Protein AF-A0A182ETG6-F1 (afdb_monomer)

Foldseek 3Di:
DDDDDDPDDDPVPPCCVVVVVVDDDLPNPLVCVLVVVVVVLQQVVLVCLQVPVCVVLVGHQFAADPSNLVSSLCCLQPPRVVVSVSLQLQAADLVVLLVVLLVLLVVAADPAADPDQWAWDAAPNSDRNRIDTDSVVLRNHQRHDDPPAPDSVRSSVRSSVVSSVSSVVSSVVSVVVVVVVSVVVSVVLSVQQCQCDHDPNHVNPRGADPCRTSHDD

Sequence (217 aa):
MQDVVWNHSARNASWLLEHPECAYNLKNTPHLRPAYILDRLLYHFGNDIVNGKYKDRNLNAEINTSEHLKTILDILRYEILPQLRVYEFFQVDIDKFVAKFEKYVKEGSSLEVWDVMLESEPGPDWNRFGFIVDMDRANKIFNRKRDDAYDEGGRQFKCIEAFRAHLQFLNEKALKIADGIIENVVQACAGHISYERIDPSGPRLRELTEDHGLLTQ

p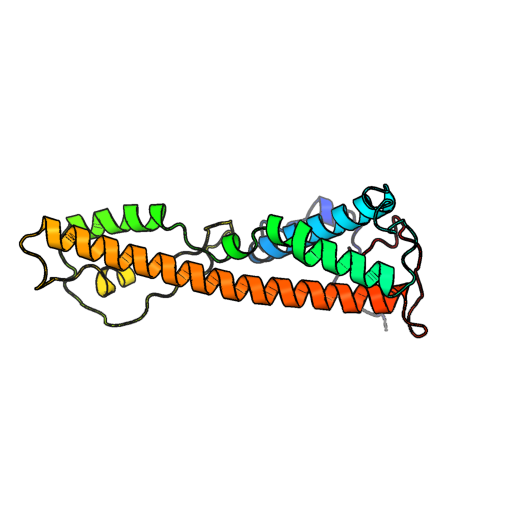LDDT: mean 95.97, std 2.7, range [77.31, 98.88]

Secondary structure (DSSP, 8-state):
------S---TT-THHHH-GGGS--TTT-GGGHHHHHHHHHHHHHHHHHHTTTTGGGT-SSB--SHHHHHHHHHHIIIIIHHHH-GGGGG-B-HHHHHHHHHHHHHT---SS---SPPPEEE-TT--TTBEEE-HHHHHHHHS---TT-SSHHHHHHHHHHHHHHHHHHHHHHHHHHHHHHHHHHHHHHHHHHIIIII-TTS----B--SSS-SS--

Solvent-accessible surface area (backbone atoms only — not comparable to full-atom values): 12286 Å² total; per-residue (Å²): 140,78,91,80,79,84,90,70,76,67,94,80,47,71,64,46,78,80,43,54,82,81,49,92,36,72,82,88,36,18,82,46,41,66,56,51,56,50,50,53,50,52,53,51,50,34,50,38,28,54,75,41,77,36,47,95,69,70,32,47,37,66,40,62,46,74,63,42,52,50,50,52,51,49,44,40,64,74,60,51,54,62,73,66,46,63,28,38,45,54,12,54,43,57,67,66,51,46,62,53,47,54,55,55,42,72,77,44,58,45,94,53,82,44,99,64,86,86,66,74,46,82,30,88,63,38,37,70,38,27,19,42,63,60,62,71,59,47,37,28,49,36,29,52,85,48,93,91,30,94,47,71,69,47,28,43,51,54,25,51,51,54,44,50,52,50,48,50,52,52,35,53,52,22,38,56,52,32,52,54,51,52,50,52,49,53,52,50,50,50,54,50,43,39,36,40,19,50,36,88,89,37,83,46,60,27,56,52,43,94,93,44,46,69,61,93,133

Radius of gyration: 24.41 Å; Cα contacts (8 Å, |Δi|>4): 246; chains: 1; bounding box: 74×28×64 Å

Structure (mmCIF, N/CA/C/O backbone):
data_AF-A0A182ETG6-F1
#
_entry.id   AF-A0A182ETG6-F1
#
loop_
_atom_site.group_PDB
_atom_site.id
_atom_site.type_symbol
_atom_site.label_atom_id
_atom_site.label_alt_id
_atom_site.label_comp_id
_atom_site.label_asym_id
_atom_site.label_entity_id
_atom_site.label_seq_id
_atom_site.pdbx_PDB_ins_code
_atom_site.Cartn_x
_atom_site.Cartn_y
_atom_site.Cartn_z
_atom_site.occupancy
_atom_site.B_iso_or_equiv
_atom_site.auth_seq_id
_atom_site.auth_comp_id
_atom_site.auth_asym_id
_atom_site.auth_atom_id
_atom_site.pdbx_PDB_model_num
ATOM 1 N N . MET A 1 1 ? -43.694 11.560 6.597 1.00 78.12 1 MET A N 1
ATOM 2 C CA . MET A 1 1 ? -42.340 11.704 6.025 1.00 78.12 1 MET A CA 1
ATOM 3 C C . MET A 1 1 ? -41.500 10.606 6.642 1.00 78.12 1 MET A C 1
ATOM 5 O O . MET A 1 1 ? -41.584 10.445 7.852 1.00 78.12 1 MET A O 1
ATOM 9 N N . GLN A 1 2 ? -40.809 9.813 5.829 1.00 91.69 2 GLN A N 1
ATOM 10 C CA . GLN A 1 2 ? -39.958 8.722 6.301 1.00 91.69 2 GLN A CA 1
ATOM 11 C C . GLN A 1 2 ? -38.534 9.002 5.847 1.00 91.69 2 GLN A C 1
ATOM 13 O O . GLN A 1 2 ? -38.347 9.527 4.749 1.00 91.69 2 GLN A O 1
ATOM 18 N N . ASP A 1 3 ? -37.570 8.700 6.709 1.00 93.75 3 ASP A N 1
ATOM 19 C CA . ASP A 1 3 ? -36.163 8.832 6.363 1.00 93.75 3 ASP A CA 1
ATOM 20 C C . ASP A 1 3 ? -35.776 7.738 5.364 1.00 93.75 3 ASP A C 1
ATOM 22 O O . ASP A 1 3 ? -36.216 6.589 5.477 1.00 93.75 3 ASP A O 1
ATOM 26 N N . VAL A 1 4 ? -34.995 8.116 4.360 1.00 94.94 4 VAL A N 1
ATOM 27 C CA . VAL A 1 4 ? -34.580 7.231 3.278 1.00 94.94 4 VAL A CA 1
ATOM 28 C C . VAL A 1 4 ? -33.058 7.220 3.239 1.00 94.94 4 VAL A C 1
ATOM 30 O O . VAL A 1 4 ? -32.423 8.227 2.939 1.00 94.94 4 VAL A O 1
ATOM 33 N N . VAL A 1 5 ? -32.474 6.053 3.520 1.00 94.44 5 VAL A N 1
ATOM 34 C CA . VAL A 1 5 ? -31.021 5.861 3.578 1.00 94.44 5 VAL A CA 1
ATOM 35 C C . VAL A 1 5 ? -30.539 5.213 2.284 1.00 94.44 5 VAL A C 1
ATOM 37 O O . VAL A 1 5 ? -30.866 4.064 2.001 1.00 94.44 5 VAL A O 1
ATOM 40 N N . TRP A 1 6 ? -29.754 5.949 1.496 1.00 93.38 6 TRP A N 1
ATOM 41 C CA . TRP A 1 6 ? -29.183 5.458 0.230 1.00 93.38 6 TRP A CA 1
ATOM 42 C C . TRP A 1 6 ? -27.703 5.075 0.317 1.00 93.38 6 TRP A C 1
ATOM 44 O O . TRP A 1 6 ? -27.200 4.384 -0.561 1.00 93.38 6 TRP A O 1
ATOM 54 N N . ASN A 1 7 ? -26.997 5.513 1.364 1.00 93.69 7 ASN A N 1
ATOM 55 C CA . ASN A 1 7 ? -25.533 5.429 1.416 1.00 93.69 7 ASN A CA 1
ATOM 56 C C . ASN A 1 7 ? -24.997 4.099 1.965 1.00 93.69 7 ASN A C 1
ATOM 58 O O . ASN A 1 7 ? -23.836 3.775 1.737 1.00 93.69 7 ASN A O 1
ATOM 62 N N . HIS A 1 8 ? -25.797 3.358 2.733 1.00 93.69 8 HIS A N 1
ATOM 63 C CA . HIS A 1 8 ? -25.384 2.089 3.329 1.00 93.69 8 HIS A CA 1
ATOM 64 C C . HIS A 1 8 ? -26.586 1.175 3.578 1.00 93.69 8 HIS A C 1
ATOM 66 O O . HIS A 1 8 ? -27.733 1.619 3.621 1.00 93.69 8 HIS A O 1
ATOM 72 N N . SER A 1 9 ? -26.297 -0.110 3.769 1.00 93.75 9 SER A N 1
ATOM 73 C CA . SER A 1 9 ? -27.240 -1.112 4.264 1.00 93.75 9 SER A CA 1
ATOM 74 C C . SER A 1 9 ? -26.666 -1.781 5.511 1.00 93.75 9 SER A C 1
ATOM 76 O O . SER A 1 9 ? -25.491 -1.602 5.837 1.00 93.75 9 SER A O 1
ATOM 78 N N . ALA A 1 10 ? -27.487 -2.550 6.223 1.00 93.94 10 ALA A N 1
ATOM 79 C CA . ALA A 1 10 ? -27.024 -3.307 7.377 1.00 93.94 10 ALA A CA 1
ATOM 80 C C . ALA A 1 10 ? -25.996 -4.368 6.947 1.00 93.94 10 ALA A C 1
ATOM 82 O O . ALA A 1 10 ? -26.213 -5.094 5.977 1.00 93.94 10 ALA A O 1
ATOM 83 N N . ARG A 1 11 ? -24.895 -4.504 7.699 1.00 89.81 11 ARG A N 1
ATOM 84 C CA . ARG A 1 11 ? -23.806 -5.456 7.390 1.00 89.81 11 ARG A CA 1
ATOM 85 C C . ARG A 1 11 ? -24.250 -6.921 7.307 1.00 89.81 11 ARG A C 1
ATOM 87 O O . ARG A 1 11 ? -23.566 -7.734 6.702 1.00 89.81 11 ARG A O 1
ATOM 94 N N . ASN A 1 12 ? -25.362 -7.263 7.958 1.00 93.12 12 ASN A N 1
ATOM 95 C CA . ASN A 1 12 ? -25.933 -8.607 8.027 1.00 93.12 12 ASN A CA 1
ATOM 96 C C . ASN A 1 12 ? -27.130 -8.797 7.080 1.00 93.12 12 ASN A C 1
ATOM 98 O O . ASN A 1 12 ? -27.871 -9.769 7.226 1.00 93.12 12 ASN A O 1
ATOM 102 N N . ALA A 1 13 ? -27.359 -7.875 6.141 1.00 95.19 13 ALA A N 1
ATOM 103 C CA . ALA A 1 13 ? -28.433 -8.019 5.175 1.00 95.19 13 ALA A CA 1
ATOM 104 C C . ALA A 1 13 ? -28.189 -9.256 4.293 1.00 95.19 13 ALA A C 1
ATOM 106 O O . ALA A 1 13 ? -27.167 -9.352 3.617 1.00 95.19 13 ALA A O 1
ATOM 107 N N . SER A 1 14 ? -29.130 -10.205 4.293 1.00 96.06 14 SER A N 1
ATOM 108 C CA . SER A 1 14 ? -28.962 -11.513 3.638 1.00 96.06 14 SER A CA 1
ATOM 109 C C . SER A 1 14 ? -28.678 -11.410 2.140 1.00 96.06 14 SER A C 1
ATOM 111 O O . SER A 1 14 ? -27.893 -12.191 1.610 1.00 96.06 14 SER A O 1
ATOM 113 N N . TRP A 1 15 ? -29.253 -10.406 1.473 1.00 95.94 15 TRP A N 1
ATOM 114 C CA . TRP A 1 15 ? -29.071 -10.166 0.043 1.00 95.94 15 TRP A CA 1
ATOM 115 C C . TRP A 1 15 ? -27.613 -9.844 -0.337 1.00 95.94 15 TRP A C 1
ATOM 117 O O . TRP A 1 15 ? -27.230 -10.087 -1.476 1.00 95.94 15 TRP A O 1
ATOM 127 N N . LEU A 1 16 ? -26.769 -9.371 0.594 1.00 95.69 16 LEU A N 1
ATOM 128 C CA . LEU A 1 16 ? -25.339 -9.136 0.333 1.00 95.69 16 LEU A CA 1
ATOM 129 C C . LEU A 1 16 ? -24.554 -10.432 0.088 1.00 95.69 16 LEU A C 1
ATOM 131 O O . LEU A 1 16 ? -23.503 -10.391 -0.547 1.00 95.69 16 LEU A O 1
ATOM 135 N N . LEU A 1 17 ? -25.043 -11.577 0.578 1.00 95.06 17 LEU A N 1
ATOM 136 C CA . LEU A 1 17 ? -24.433 -12.878 0.285 1.00 95.06 17 LEU A CA 1
ATOM 137 C C . LEU A 1 17 ? -24.656 -13.281 -1.178 1.00 95.06 17 LEU A C 1
ATOM 139 O O . LEU A 1 17 ? -23.799 -13.930 -1.773 1.00 95.06 17 LEU A O 1
ATOM 143 N N . GLU A 1 18 ? -25.797 -12.885 -1.745 1.00 96.88 18 GLU A N 1
ATOM 144 C CA . GLU A 1 18 ? -26.164 -13.130 -3.143 1.00 96.88 18 GLU A CA 1
ATOM 145 C C . GLU A 1 18 ? -25.568 -12.069 -4.079 1.00 96.88 18 GLU A C 1
ATOM 147 O O . GLU A 1 18 ? -25.148 -12.402 -5.185 1.00 96.88 18 GLU A O 1
ATOM 152 N N . HIS A 1 19 ? -25.469 -10.821 -3.603 1.00 96.69 19 HIS A N 1
ATOM 153 C CA . HIS A 1 19 ? -24.996 -9.653 -4.353 1.00 96.69 19 HIS A CA 1
ATOM 154 C C . HIS A 1 19 ? -23.812 -8.930 -3.676 1.00 96.69 19 HIS A C 1
ATOM 156 O O . HIS A 1 19 ? -23.914 -7.752 -3.305 1.00 96.69 19 HIS A O 1
ATOM 162 N N . PRO A 1 20 ? -22.655 -9.595 -3.494 1.00 95.94 20 PRO A N 1
ATOM 163 C CA . PRO A 1 20 ? -21.483 -8.981 -2.870 1.00 95.94 20 PRO A CA 1
ATOM 164 C C . PRO A 1 20 ? -20.888 -7.829 -3.698 1.00 95.94 20 PRO A C 1
ATOM 166 O O . PRO A 1 20 ? -20.128 -7.013 -3.172 1.00 95.94 20 PRO A O 1
ATOM 169 N N . GLU A 1 21 ? -21.212 -7.739 -4.991 1.00 96.88 21 GLU A N 1
ATOM 170 C CA . GLU A 1 21 ? -20.822 -6.650 -5.890 1.00 96.88 21 GLU A CA 1
ATOM 171 C C . GLU A 1 21 ? -21.447 -5.298 -5.535 1.00 96.88 21 GLU A C 1
ATOM 173 O O . GLU A 1 21 ? -20.931 -4.270 -5.971 1.00 96.88 21 GLU A O 1
ATOM 178 N N . CYS A 1 22 ? -22.519 -5.283 -4.739 1.00 95.88 22 CYS A N 1
ATOM 179 C CA . CYS A 1 22 ? -23.145 -4.052 -4.261 1.00 95.88 22 CYS A CA 1
ATOM 180 C C . CYS A 1 22 ? -22.371 -3.378 -3.117 1.00 95.88 22 CYS A C 1
ATOM 182 O O . CYS A 1 22 ? -22.676 -2.240 -2.767 1.00 95.88 22 CYS A O 1
ATOM 184 N N . ALA A 1 23 ? -21.383 -4.061 -2.534 1.00 94.88 23 ALA A N 1
ATOM 185 C CA . ALA A 1 23 ? -20.453 -3.494 -1.564 1.00 94.88 23 ALA A CA 1
ATOM 186 C C . ALA A 1 23 ? -19.082 -3.240 -2.203 1.00 94.88 23 ALA A C 1
ATOM 188 O O . ALA A 1 23 ? -18.731 -3.843 -3.219 1.00 94.88 23 ALA A O 1
ATOM 189 N N . TYR A 1 24 ? -18.260 -2.399 -1.575 1.00 95.56 24 TYR A N 1
ATOM 190 C CA . TYR A 1 24 ? -16.852 -2.288 -1.947 1.00 95.56 24 TYR A CA 1
ATOM 191 C C . TYR A 1 24 ? -16.099 -3.546 -1.507 1.00 95.56 24 TYR A C 1
ATOM 193 O O . TYR A 1 24 ? -16.075 -3.895 -0.328 1.00 95.56 24 TYR A O 1
ATOM 201 N N . ASN A 1 25 ? -15.482 -4.241 -2.458 1.00 94.94 25 ASN A N 1
ATOM 202 C CA . ASN A 1 25 ? -14.726 -5.462 -2.208 1.00 94.94 25 ASN A CA 1
ATOM 203 C C . ASN A 1 25 ? -13.454 -5.512 -3.069 1.00 94.94 25 ASN A C 1
ATOM 205 O O . ASN A 1 25 ? -13.239 -4.691 -3.958 1.00 94.94 25 ASN A O 1
ATOM 209 N N . LEU A 1 26 ? -12.601 -6.511 -2.838 1.00 94.81 26 LEU A N 1
ATOM 210 C CA . LEU A 1 26 ? -11.303 -6.616 -3.518 1.00 94.81 26 LEU A CA 1
ATOM 211 C C . LEU A 1 26 ? -11.379 -6.951 -5.018 1.00 94.81 26 LEU A C 1
ATOM 213 O O . LEU A 1 26 ? -10.330 -6.955 -5.668 1.00 94.81 26 LEU A O 1
ATOM 217 N N . LYS A 1 27 ? -12.573 -7.257 -5.550 1.00 94.88 27 LYS A N 1
ATOM 218 C CA . LYS A 1 27 ? -12.814 -7.497 -6.981 1.00 94.88 27 LYS A CA 1
ATOM 219 C C . LYS A 1 27 ? -13.261 -6.225 -7.698 1.00 94.88 27 LYS A C 1
ATOM 221 O O . LYS A 1 27 ? -12.685 -5.891 -8.723 1.00 94.88 27 LYS A O 1
ATOM 226 N N . ASN A 1 28 ? -14.273 -5.526 -7.177 1.00 96.50 28 ASN A N 1
ATOM 227 C CA . ASN A 1 28 ? -14.799 -4.309 -7.813 1.00 96.50 28 ASN A CA 1
ATOM 228 C C . ASN A 1 28 ? -14.054 -3.030 -7.389 1.00 96.50 28 ASN A C 1
ATOM 230 O O . ASN A 1 28 ? -14.119 -2.024 -8.087 1.00 96.50 28 ASN A O 1
ATOM 234 N N . THR A 1 29 ? -13.320 -3.079 -6.274 1.00 97.44 29 THR A N 1
ATOM 235 C CA . THR A 1 29 ? -12.626 -1.937 -5.665 1.00 97.44 29 THR A CA 1
ATOM 236 C C . THR A 1 29 ? -11.200 -2.339 -5.256 1.00 97.44 29 THR A C 1
ATOM 238 O O . THR A 1 29 ? -10.835 -2.312 -4.078 1.00 97.44 29 THR A O 1
ATOM 241 N N . PRO A 1 30 ? -10.356 -2.752 -6.221 1.00 96.62 30 PRO A N 1
ATOM 242 C CA . PRO A 1 30 ? -9.038 -3.328 -5.944 1.00 96.62 30 PRO A CA 1
ATOM 243 C C . PRO A 1 30 ? -8.095 -2.378 -5.193 1.00 96.62 30 PRO A C 1
ATOM 245 O O . PRO A 1 30 ? -7.266 -2.843 -4.415 1.00 96.62 30 PRO A O 1
ATOM 248 N N . HIS A 1 31 ? -8.270 -1.060 -5.334 1.00 96.31 31 HIS A N 1
ATOM 249 C CA . HIS A 1 31 ? -7.474 -0.060 -4.617 1.00 96.31 31 HIS A CA 1
ATOM 250 C C . HIS A 1 31 ? -7.609 -0.115 -3.090 1.00 96.31 31 HIS A C 1
ATOM 252 O O . HIS A 1 31 ? -6.753 0.412 -2.384 1.00 96.31 31 HIS A O 1
ATOM 258 N N . LEU A 1 32 ? -8.630 -0.799 -2.562 1.00 96.94 32 LEU A N 1
ATOM 259 C CA . LEU A 1 32 ? -8.761 -1.057 -1.129 1.00 96.94 32 LEU A CA 1
ATOM 260 C C . LEU A 1 32 ? -7.899 -2.223 -0.636 1.00 96.94 32 LEU A C 1
ATOM 262 O O . LEU A 1 32 ? -7.856 -2.467 0.565 1.00 96.94 32 LEU A O 1
ATOM 266 N N . ARG A 1 33 ? -7.185 -2.949 -1.504 1.00 96.12 33 ARG A N 1
ATOM 267 C CA . ARG A 1 33 ? -6.373 -4.103 -1.090 1.00 96.12 33 ARG A CA 1
ATOM 268 C C . ARG A 1 33 ? -5.326 -3.776 -0.018 1.00 96.12 33 ARG A C 1
ATOM 270 O O . ARG A 1 33 ? -5.275 -4.529 0.955 1.00 96.12 33 ARG A O 1
ATOM 277 N N . PRO A 1 34 ? -4.543 -2.681 -0.109 1.00 95.38 34 PRO A N 1
ATOM 278 C CA . PRO A 1 34 ? -3.617 -2.317 0.963 1.00 95.38 34 PRO A CA 1
ATOM 279 C C . PRO A 1 34 ? -4.345 -2.035 2.287 1.00 95.38 34 PRO A C 1
ATOM 281 O O . PRO A 1 34 ? -3.903 -2.492 3.339 1.00 95.38 34 PRO A O 1
ATOM 284 N N . ALA A 1 35 ? -5.491 -1.346 2.226 1.00 95.44 35 ALA A N 1
ATOM 285 C CA . ALA A 1 35 ? -6.302 -1.015 3.396 1.00 95.44 35 ALA A CA 1
ATOM 286 C C . ALA A 1 35 ? -6.934 -2.258 4.040 1.00 95.44 35 ALA A C 1
ATOM 288 O O . ALA A 1 35 ? -6.905 -2.397 5.255 1.00 95.44 35 ALA A O 1
ATOM 289 N N . TYR A 1 36 ? -7.435 -3.198 3.237 1.00 95.81 36 TYR A N 1
ATOM 290 C CA . TYR A 1 36 ? -8.005 -4.452 3.725 1.00 95.81 36 TYR A CA 1
ATOM 291 C C . TYR A 1 36 ? -6.977 -5.290 4.492 1.00 95.81 36 TYR A C 1
ATOM 293 O O . TYR A 1 36 ? -7.280 -5.830 5.551 1.00 95.81 36 TYR A O 1
ATOM 301 N N . ILE A 1 37 ? -5.744 -5.406 3.987 1.00 95.44 37 ILE A N 1
ATOM 302 C CA . ILE A 1 37 ? -4.716 -6.192 4.687 1.00 95.44 37 ILE A CA 1
ATOM 303 C C . ILE A 1 37 ? -4.304 -5.490 5.989 1.00 95.44 37 ILE A C 1
ATOM 305 O O . ILE A 1 37 ? -4.101 -6.165 6.998 1.00 95.44 37 ILE A O 1
ATOM 309 N N . LEU A 1 38 ? -4.227 -4.154 5.987 1.00 96.06 38 LEU A N 1
ATOM 310 C CA . LEU A 1 38 ? -4.009 -3.376 7.204 1.00 96.06 38 LEU A CA 1
ATOM 311 C C . LEU A 1 38 ? -5.120 -3.616 8.237 1.00 96.06 38 LEU A C 1
ATOM 313 O O . LEU A 1 38 ? -4.814 -3.917 9.387 1.00 96.06 38 LEU A O 1
ATOM 317 N N . ASP A 1 39 ? -6.384 -3.534 7.825 1.00 95.94 39 ASP A N 1
ATOM 318 C CA . ASP A 1 39 ? -7.543 -3.785 8.685 1.00 95.94 39 ASP A CA 1
ATOM 319 C C . ASP A 1 39 ? -7.481 -5.180 9.324 1.00 95.94 39 ASP A C 1
ATOM 321 O O . ASP A 1 39 ? -7.522 -5.319 10.548 1.00 95.94 39 ASP A O 1
ATOM 325 N N . ARG A 1 40 ? -7.243 -6.220 8.513 1.00 95.88 40 ARG A N 1
ATOM 326 C CA . ARG A 1 40 ? -7.092 -7.591 9.018 1.00 95.88 40 ARG A CA 1
ATOM 327 C C . ARG A 1 40 ? -5.954 -7.724 10.022 1.00 95.88 40 ARG A C 1
ATOM 329 O O . ARG A 1 40 ? -6.106 -8.421 11.024 1.00 95.88 40 ARG A O 1
ATOM 336 N N . LEU A 1 41 ? -4.823 -7.073 9.770 1.00 96.12 41 LEU A N 1
ATOM 337 C CA . LEU A 1 41 ? -3.682 -7.071 10.680 1.00 96.12 41 LEU A CA 1
ATOM 338 C C . LEU A 1 41 ? -4.031 -6.410 12.021 1.00 96.12 41 LEU A C 1
ATOM 340 O O . LEU A 1 41 ? -3.696 -6.966 13.066 1.00 96.12 41 LEU A O 1
ATOM 344 N N . LEU A 1 42 ? -4.740 -5.280 12.009 1.00 96.19 42 LEU A N 1
ATOM 345 C CA . LEU A 1 42 ? -5.152 -4.578 13.227 1.00 96.19 42 LEU A CA 1
ATOM 346 C C . LEU A 1 42 ? -6.193 -5.377 14.023 1.00 96.19 42 LEU A C 1
ATOM 348 O O . LEU A 1 42 ? -6.081 -5.477 15.246 1.00 96.19 42 LEU A O 1
ATOM 352 N N . TYR A 1 43 ? -7.141 -6.021 13.337 1.00 96.06 43 TYR A N 1
ATOM 353 C CA . TYR A 1 43 ? -8.087 -6.953 13.950 1.00 96.06 43 TYR A CA 1
ATOM 354 C C . TYR A 1 43 ? -7.368 -8.095 14.678 1.00 96.06 43 TYR A C 1
ATOM 356 O O . TYR A 1 43 ? -7.620 -8.362 15.855 1.00 96.06 43 TYR A O 1
ATOM 364 N N . HIS A 1 44 ? -6.437 -8.766 13.992 1.00 96.12 44 HIS A N 1
ATOM 365 C CA . HIS A 1 44 ? -5.694 -9.877 14.585 1.00 96.12 44 HIS A CA 1
ATOM 366 C C . HIS A 1 44 ? -4.795 -9.419 15.734 1.00 96.12 44 HIS A C 1
ATOM 368 O O . HIS A 1 44 ? -4.673 -10.136 16.723 1.00 96.12 44 HIS A O 1
ATOM 374 N N . PHE A 1 45 ? -4.234 -8.213 15.654 1.00 96.94 45 PHE A N 1
ATOM 375 C CA . PHE A 1 45 ? -3.480 -7.631 16.755 1.00 96.94 45 PHE A CA 1
ATOM 376 C C . PHE A 1 45 ? -4.345 -7.387 18.003 1.00 96.94 45 PHE A C 1
ATOM 378 O O . PHE A 1 45 ? -3.927 -7.728 19.108 1.00 96.94 45 PHE A O 1
ATOM 385 N N . GLY A 1 46 ? -5.572 -6.879 17.844 1.00 96.44 46 GLY A N 1
ATOM 386 C CA . GLY A 1 46 ? -6.524 -6.767 18.954 1.00 96.44 46 GLY A CA 1
ATOM 387 C C . GLY A 1 46 ? -6.817 -8.124 19.606 1.00 96.44 46 GLY A C 1
ATOM 388 O O . GLY A 1 46 ? -6.743 -8.257 20.828 1.00 96.44 46 GLY A O 1
ATOM 389 N N . ASN A 1 47 ? -7.053 -9.156 18.793 1.00 96.12 47 ASN A N 1
ATOM 390 C CA . ASN A 1 47 ? -7.271 -10.519 19.287 1.00 96.12 47 ASN A CA 1
ATOM 391 C C . ASN A 1 47 ? -6.039 -11.089 20.004 1.00 96.12 47 ASN A C 1
ATOM 393 O O . ASN A 1 47 ? -6.175 -11.770 21.017 1.00 96.12 47 ASN A O 1
ATOM 397 N N . ASP A 1 48 ? -4.835 -10.809 19.509 1.00 97.31 48 ASP A N 1
ATOM 398 C CA . ASP A 1 48 ? -3.586 -11.218 20.151 1.00 97.31 48 ASP A CA 1
ATOM 399 C C . ASP A 1 48 ? -3.443 -10.615 21.562 1.00 97.31 48 ASP A C 1
ATOM 401 O O . ASP A 1 48 ? -3.015 -11.310 22.489 1.00 97.31 48 ASP A O 1
ATOM 405 N N . ILE A 1 49 ? -3.840 -9.349 21.752 1.00 97.25 49 ILE A N 1
ATOM 406 C CA . ILE A 1 49 ? -3.875 -8.699 23.073 1.00 97.25 49 ILE A CA 1
ATOM 407 C C . ILE A 1 49 ? -4.867 -9.412 23.999 1.00 97.25 49 ILE A C 1
ATOM 409 O O . ILE A 1 49 ? -4.494 -9.790 25.112 1.00 97.25 49 ILE A O 1
ATOM 413 N N . VAL A 1 50 ? -6.101 -9.644 23.535 1.00 96.31 50 VAL A N 1
ATOM 414 C CA . VAL A 1 50 ? -7.155 -10.333 24.309 1.00 96.31 50 VAL A CA 1
ATOM 415 C C . VAL A 1 50 ? -6.707 -11.733 24.731 1.00 96.31 50 VAL A C 1
ATOM 417 O O . VAL A 1 50 ? -6.847 -12.119 25.891 1.00 96.31 50 VAL A O 1
ATOM 420 N N . ASN A 1 51 ? -6.073 -12.468 23.817 1.00 96.31 51 ASN A N 1
ATOM 421 C CA . ASN A 1 51 ? -5.550 -13.812 24.067 1.00 96.31 51 ASN A CA 1
ATOM 422 C C . ASN A 1 51 ? -4.287 -13.823 24.947 1.00 96.31 51 ASN A C 1
ATOM 424 O O . ASN A 1 51 ? -3.778 -14.886 25.308 1.00 96.31 51 ASN A O 1
ATOM 428 N N . GLY A 1 52 ? -3.787 -12.651 25.341 1.00 96.44 52 GLY A N 1
ATOM 429 C CA . GLY A 1 52 ? -2.703 -12.507 26.299 1.00 96.44 52 GLY A CA 1
ATOM 430 C C . GLY A 1 52 ? -1.304 -12.679 25.720 1.00 96.44 52 GLY A C 1
ATOM 431 O O . GLY A 1 52 ? -0.376 -12.914 26.493 1.00 96.44 52 GLY A O 1
ATOM 432 N N . LYS A 1 53 ? -1.133 -12.538 24.399 1.00 97.81 53 LYS A N 1
ATOM 433 C CA . LYS A 1 53 ? 0.178 -12.612 23.730 1.00 97.81 53 LYS A CA 1
ATOM 434 C C . LYS A 1 53 ? 1.183 -11.585 24.265 1.00 97.81 53 LYS A C 1
ATOM 436 O O . LYS A 1 53 ? 2.377 -11.832 24.195 1.00 97.81 53 LYS A O 1
ATOM 441 N N . TYR A 1 54 ? 0.692 -10.466 24.803 1.00 97.81 54 TYR A N 1
ATOM 442 C CA . TYR A 1 54 ? 1.493 -9.328 25.269 1.00 97.81 54 TYR A CA 1
ATOM 443 C C . TYR A 1 54 ? 1.393 -9.083 26.788 1.00 97.81 54 TYR A C 1
ATOM 445 O O . TYR A 1 54 ? 1.666 -7.978 27.265 1.00 97.81 54 TYR A O 1
ATOM 453 N N . LYS A 1 55 ? 0.995 -10.099 27.572 1.00 96.38 55 LYS A N 1
ATOM 454 C CA . LYS A 1 55 ? 0.857 -9.992 29.041 1.00 96.38 55 LYS A CA 1
ATOM 455 C C . LYS A 1 55 ? 2.158 -9.597 29.738 1.00 96.38 55 LYS A C 1
ATOM 457 O O . LYS A 1 55 ? 2.132 -8.849 30.709 1.00 96.38 55 LYS A O 1
ATOM 462 N N . ASP A 1 56 ? 3.287 -10.073 29.227 1.00 97.12 56 ASP A N 1
ATOM 463 C CA . ASP A 1 56 ? 4.641 -9.743 29.681 1.00 97.12 56 ASP A CA 1
ATOM 464 C C . ASP A 1 56 ? 5.013 -8.266 29.466 1.00 97.12 56 ASP A C 1
ATOM 466 O O . ASP A 1 56 ? 5.953 -7.766 30.080 1.00 97.12 56 ASP A O 1
ATOM 470 N N . ARG A 1 57 ? 4.243 -7.546 28.643 1.00 96.56 57 ARG A N 1
ATOM 471 C CA . ARG A 1 57 ? 4.414 -6.120 28.337 1.00 96.56 57 ARG A CA 1
ATOM 472 C C . ARG A 1 57 ? 3.319 -5.242 28.936 1.00 96.56 57 ARG A C 1
ATOM 474 O O . ARG A 1 57 ? 3.082 -4.143 28.443 1.00 96.56 57 ARG A O 1
ATOM 481 N N . ASN A 1 58 ? 2.652 -5.724 29.985 1.00 95.00 58 ASN A N 1
ATOM 482 C CA . ASN A 1 58 ? 1.557 -5.018 30.651 1.00 95.00 58 ASN A CA 1
ATOM 483 C C . ASN A 1 58 ? 0.372 -4.711 29.707 1.00 95.00 58 ASN A C 1
ATOM 485 O O . ASN A 1 58 ? -0.281 -3.677 29.822 1.00 95.00 58 ASN A O 1
ATOM 489 N N . LEU A 1 59 ? 0.094 -5.609 28.753 1.00 96.88 59 LEU A N 1
ATOM 490 C CA . LEU A 1 59 ? -1.102 -5.550 27.912 1.00 96.88 59 LEU A CA 1
ATOM 491 C C . LEU A 1 59 ? -1.992 -6.768 28.148 1.00 96.88 59 LEU A C 1
ATOM 493 O O . LEU A 1 59 ? -1.567 -7.920 28.051 1.00 96.88 59 LEU A O 1
ATOM 497 N N . ASN A 1 60 ? -3.255 -6.495 28.440 1.00 94.88 60 ASN A N 1
ATOM 498 C CA . ASN A 1 60 ? -4.323 -7.475 28.563 1.00 94.88 60 ASN A CA 1
ATOM 499 C C . ASN A 1 60 ? -5.601 -6.895 27.927 1.00 94.88 60 ASN A C 1
ATOM 501 O O . ASN A 1 60 ? -5.542 -5.855 27.272 1.00 94.88 60 ASN A O 1
ATOM 505 N N . ALA A 1 61 ? -6.742 -7.568 28.083 1.00 95.44 61 ALA A N 1
ATOM 506 C CA . ALA A 1 61 ? -8.000 -7.099 27.508 1.00 95.44 61 ALA A CA 1
ATOM 507 C C . ALA A 1 61 ? -8.441 -5.719 28.042 1.00 95.44 61 ALA A C 1
ATOM 509 O O . ALA A 1 61 ? -9.175 -5.030 27.350 1.00 95.44 61 ALA A O 1
ATOM 510 N N . GLU A 1 62 ? -7.989 -5.274 29.216 1.00 96.94 62 GLU A N 1
ATOM 511 C CA . GLU A 1 62 ? -8.286 -3.946 29.755 1.00 96.94 62 GLU A CA 1
ATOM 512 C C . GLU A 1 62 ? -7.230 -2.898 29.344 1.00 96.94 62 GLU A C 1
ATOM 514 O O . GLU A 1 62 ? -6.093 -2.860 29.823 1.00 96.94 62 GLU A O 1
ATOM 519 N N . ILE A 1 63 ? -7.633 -1.970 28.480 1.00 97.12 63 ILE A N 1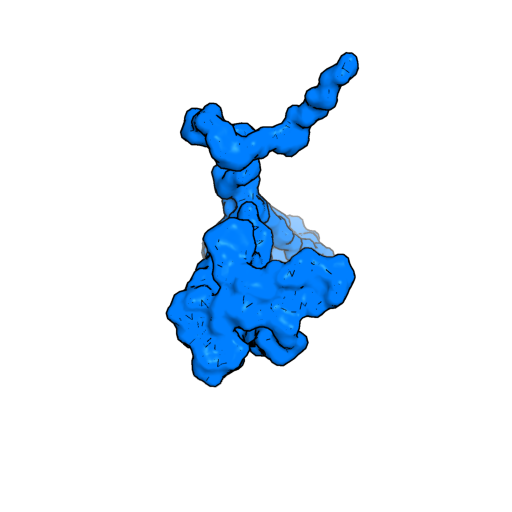
ATOM 520 C CA . ILE A 1 63 ? -6.850 -0.824 28.022 1.00 97.12 63 ILE A CA 1
ATOM 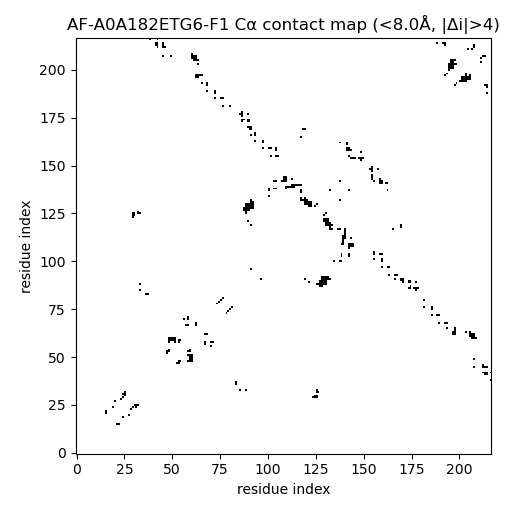521 C C . ILE A 1 63 ? -7.436 0.444 28.647 1.00 97.12 63 ILE A C 1
ATOM 523 O O . ILE A 1 63 ? -8.518 0.884 28.278 1.00 97.12 63 ILE A O 1
ATOM 527 N N . ASN A 1 64 ? -6.743 1.043 29.615 1.00 95.31 64 ASN A N 1
ATOM 528 C CA . ASN A 1 64 ? -7.294 2.164 30.388 1.00 95.31 64 ASN A CA 1
ATOM 529 C C . ASN A 1 64 ? -6.248 3.211 30.820 1.00 95.31 64 ASN A C 1
ATOM 531 O O . ASN A 1 64 ? -6.596 4.164 31.519 1.00 95.31 64 ASN A O 1
ATOM 535 N N . THR A 1 65 ? -4.984 3.060 30.408 1.00 96.56 65 THR A N 1
ATOM 536 C CA . THR A 1 65 ? -3.891 3.973 30.767 1.00 96.56 65 THR A CA 1
ATOM 537 C C . THR A 1 65 ? -3.102 4.437 29.546 1.00 96.56 65 THR A C 1
ATOM 539 O O . THR A 1 65 ? -2.995 3.734 28.538 1.00 96.56 65 THR A O 1
ATOM 542 N N . SER A 1 66 ? -2.472 5.609 29.662 1.00 96.12 66 SER A N 1
ATOM 543 C CA . SER A 1 66 ? -1.542 6.121 28.647 1.00 96.12 66 SER A CA 1
ATOM 544 C C . SER A 1 66 ? -0.330 5.207 28.436 1.00 96.12 66 SER A C 1
ATOM 546 O O . SER A 1 66 ? 0.258 5.218 27.358 1.00 96.12 66 SER A O 1
ATOM 548 N N . GLU A 1 67 ? 0.041 4.407 29.440 1.00 97.44 67 GLU A N 1
ATOM 549 C CA . GLU A 1 67 ? 1.098 3.402 29.315 1.00 97.44 67 GLU A CA 1
ATOM 550 C C . GLU A 1 67 ? 0.669 2.257 28.392 1.00 97.44 67 GLU A C 1
ATOM 552 O O . GLU A 1 67 ? 1.417 1.919 27.478 1.00 97.44 67 GLU A O 1
ATOM 557 N N . HIS A 1 68 ? -0.555 1.730 28.543 1.00 97.75 68 HIS A N 1
ATOM 558 C CA . HIS A 1 68 ? -1.078 0.701 27.633 1.00 97.75 68 HIS A CA 1
ATOM 559 C C . HIS A 1 68 ? -1.121 1.227 26.193 1.00 97.75 68 HIS A C 1
ATOM 561 O O . HIS A 1 68 ? -0.673 0.546 25.271 1.00 97.75 68 HIS A O 1
ATOM 567 N N . LEU A 1 69 ? -1.595 2.466 25.999 1.00 97.94 69 LEU A N 1
ATOM 568 C CA . LEU A 1 69 ? -1.605 3.109 24.684 1.00 97.94 69 LEU A CA 1
ATOM 569 C C . LEU A 1 69 ? -0.197 3.208 24.096 1.00 97.94 69 LEU A C 1
ATOM 571 O O . LEU A 1 69 ? 0.016 2.814 22.953 1.00 97.94 69 LEU A O 1
ATOM 575 N N . LYS A 1 70 ? 0.774 3.697 24.872 1.00 98.06 70 LYS A N 1
ATOM 576 C CA . LYS A 1 70 ? 2.162 3.793 24.418 1.00 98.06 70 LYS A CA 1
ATOM 577 C C . LYS A 1 70 ? 2.703 2.426 23.991 1.00 98.06 70 LYS A C 1
ATOM 579 O O . LYS A 1 70 ? 3.229 2.315 22.889 1.00 98.06 70 LYS A O 1
ATOM 584 N N . THR A 1 71 ? 2.518 1.388 24.809 1.00 98.31 71 THR A N 1
ATOM 585 C CA . THR A 1 71 ? 2.973 0.028 24.483 1.00 98.31 71 THR A CA 1
ATOM 586 C C . THR A 1 71 ? 2.320 -0.498 23.205 1.00 98.31 71 THR A C 1
ATOM 588 O O . THR A 1 71 ? 3.006 -1.077 22.365 1.00 98.31 71 THR A O 1
ATOM 591 N N . ILE A 1 72 ? 1.017 -0.261 23.017 1.00 98.31 72 ILE A N 1
ATOM 592 C CA . ILE A 1 72 ? 0.298 -0.612 21.785 1.00 98.31 72 ILE A CA 1
ATOM 593 C C . ILE A 1 72 ? 0.922 0.079 20.565 1.00 98.31 72 ILE A C 1
ATOM 595 O O . ILE A 1 72 ? 1.188 -0.578 19.558 1.00 98.31 72 ILE A O 1
ATOM 599 N N . LEU A 1 73 ? 1.173 1.388 20.647 1.00 98.25 73 LEU A N 1
ATOM 600 C CA . LEU A 1 73 ? 1.740 2.157 19.538 1.00 98.25 73 LEU A CA 1
ATOM 601 C C . LEU A 1 73 ? 3.181 1.740 19.224 1.00 98.25 73 LEU A C 1
ATOM 603 O O . LEU A 1 73 ? 3.537 1.667 18.049 1.00 98.25 73 LEU A O 1
ATOM 607 N N . ASP A 1 74 ? 3.982 1.417 20.240 1.00 98.00 74 ASP A N 1
ATOM 608 C CA . ASP A 1 74 ? 5.344 0.909 20.059 1.00 98.00 74 ASP A CA 1
ATOM 609 C C . ASP A 1 74 ? 5.331 -0.451 19.336 1.00 98.00 74 ASP A C 1
ATOM 611 O O . ASP A 1 74 ? 6.058 -0.637 18.359 1.00 98.00 74 ASP A O 1
ATOM 615 N N . ILE A 1 75 ? 4.453 -1.379 19.740 1.00 98.06 75 ILE A N 1
ATOM 616 C CA . ILE A 1 75 ? 4.288 -2.676 19.059 1.00 98.06 75 ILE A CA 1
ATOM 617 C C . ILE A 1 75 ? 3.843 -2.476 17.605 1.00 98.06 75 ILE A C 1
ATOM 619 O O . ILE A 1 75 ? 4.424 -3.058 16.685 1.00 98.06 75 ILE A O 1
ATOM 623 N N . LEU A 1 76 ? 2.827 -1.640 17.373 1.00 97.25 76 LEU A N 1
ATOM 624 C CA . LEU A 1 76 ? 2.338 -1.359 16.024 1.00 97.25 76 LEU A CA 1
ATOM 625 C C . LEU A 1 76 ? 3.454 -0.809 15.138 1.00 97.25 76 LEU A C 1
ATOM 627 O O . LEU A 1 76 ? 3.678 -1.324 14.044 1.00 97.25 76 LEU A O 1
ATOM 631 N N . ARG A 1 77 ? 4.168 0.210 15.619 1.00 96.81 77 ARG A N 1
ATOM 632 C CA . ARG A 1 77 ? 5.175 0.940 14.849 1.00 96.81 77 ARG A CA 1
ATOM 633 C C . ARG A 1 77 ? 6.407 0.101 14.534 1.00 96.81 77 ARG A C 1
ATOM 635 O O . ARG A 1 77 ? 6.890 0.155 13.407 1.00 96.81 77 ARG A O 1
ATOM 642 N N . TYR A 1 78 ? 6.931 -0.632 15.513 1.00 96.25 78 TYR A N 1
ATOM 643 C CA . TYR A 1 78 ? 8.247 -1.263 15.388 1.00 96.25 78 TYR A CA 1
ATOM 644 C C . TYR A 1 78 ? 8.189 -2.757 15.085 1.00 96.25 78 TYR A C 1
ATOM 646 O O . TYR A 1 78 ? 9.148 -3.296 14.538 1.00 96.25 78 TYR A O 1
ATOM 654 N N . GLU A 1 79 ? 7.079 -3.427 15.396 1.00 95.88 79 GLU A N 1
ATOM 655 C CA . GLU A 1 79 ? 6.976 -4.876 15.234 1.00 95.88 79 GLU A CA 1
ATOM 656 C C . GLU A 1 79 ? 5.966 -5.252 14.159 1.00 95.88 79 GLU A C 1
ATOM 658 O O . GLU A 1 79 ? 6.305 -6.026 13.271 1.00 95.88 79 GLU A O 1
ATOM 663 N N . ILE A 1 80 ? 4.744 -4.720 14.197 1.00 95.25 80 ILE A N 1
ATOM 664 C CA . ILE A 1 80 ? 3.644 -5.252 13.380 1.00 95.25 80 ILE A CA 1
ATOM 665 C C . ILE A 1 80 ? 3.554 -4.582 12.002 1.00 95.25 80 ILE A C 1
ATOM 667 O O . ILE A 1 80 ? 3.574 -5.269 10.980 1.00 95.25 80 ILE A O 1
ATOM 671 N N . LEU A 1 81 ? 3.468 -3.251 11.939 1.00 96.00 81 LEU A N 1
ATOM 672 C CA . LEU A 1 81 ? 3.297 -2.525 10.674 1.00 96.00 81 LEU A CA 1
ATOM 673 C C . LEU A 1 81 ? 4.470 -2.705 9.691 1.00 96.00 81 LEU A C 1
ATOM 675 O O . LEU A 1 81 ? 4.199 -2.846 8.495 1.00 96.00 81 LEU A O 1
ATOM 679 N N . PRO A 1 82 ? 5.746 -2.796 10.123 1.00 94.81 82 PRO A N 1
ATOM 680 C CA . PRO A 1 82 ? 6.848 -3.082 9.203 1.00 94.81 82 PRO A CA 1
ATOM 681 C C . PRO A 1 82 ? 6.694 -4.421 8.464 1.00 94.81 82 PRO A C 1
ATOM 683 O O . PRO A 1 82 ? 7.049 -4.520 7.287 1.00 94.81 82 PRO A O 1
ATOM 686 N N . GLN A 1 83 ? 6.101 -5.436 9.107 1.00 93.38 83 GLN A N 1
ATOM 687 C CA . GLN A 1 83 ? 5.863 -6.752 8.495 1.00 93.38 83 GLN A CA 1
ATOM 688 C C . GLN A 1 83 ? 4.833 -6.699 7.363 1.00 93.38 83 GLN A C 1
ATOM 690 O O . GLN A 1 83 ? 4.868 -7.529 6.454 1.00 93.38 83 GLN A O 1
ATOM 695 N N . LEU A 1 84 ? 3.939 -5.704 7.374 1.00 94.69 84 LEU A N 1
ATOM 696 C CA . LEU A 1 84 ? 2.945 -5.518 6.321 1.00 94.69 84 LEU A CA 1
ATOM 697 C C . LEU A 1 84 ? 3.590 -5.121 4.989 1.00 94.69 84 LEU A C 1
ATOM 699 O O . LEU A 1 84 ? 3.002 -5.362 3.932 1.00 94.69 84 LEU A O 1
ATOM 703 N N . ARG A 1 85 ? 4.797 -4.533 5.021 1.00 96.25 85 ARG A N 1
ATOM 704 C CA . ARG A 1 85 ? 5.551 -4.103 3.832 1.00 96.25 85 ARG A CA 1
ATOM 705 C C . ARG A 1 85 ? 4.672 -3.310 2.858 1.00 96.25 85 ARG A C 1
ATOM 707 O O . ARG A 1 85 ? 4.599 -3.623 1.674 1.00 96.25 85 ARG A O 1
ATOM 714 N N . VAL A 1 86 ? 3.940 -2.320 3.378 1.00 95.81 86 VAL A N 1
ATOM 715 C CA . VAL A 1 86 ? 2.934 -1.543 2.624 1.00 95.81 86 VAL A CA 1
ATOM 716 C C . VAL A 1 86 ? 3.518 -0.920 1.356 1.00 95.81 86 VAL A C 1
ATOM 718 O O . VAL A 1 86 ? 2.843 -0.878 0.331 1.00 95.81 86 VAL A O 1
ATOM 721 N N . TYR A 1 87 ? 4.788 -0.513 1.401 1.00 96.94 87 TYR A N 1
ATOM 722 C CA . TYR A 1 87 ? 5.518 0.045 0.264 1.00 96.94 87 TYR A CA 1
ATOM 723 C C . TYR A 1 87 ? 5.474 -0.834 -0.989 1.00 96.94 87 TYR A C 1
ATOM 725 O O . TYR A 1 87 ? 5.428 -0.294 -2.088 1.00 96.94 87 TYR A O 1
ATOM 733 N N . GLU A 1 88 ? 5.407 -2.163 -0.862 1.00 98.06 88 GLU A N 1
ATOM 734 C CA . GLU A 1 88 ? 5.374 -3.049 -2.029 1.00 98.06 88 GLU A CA 1
ATOM 735 C C . GLU A 1 88 ? 4.127 -2.818 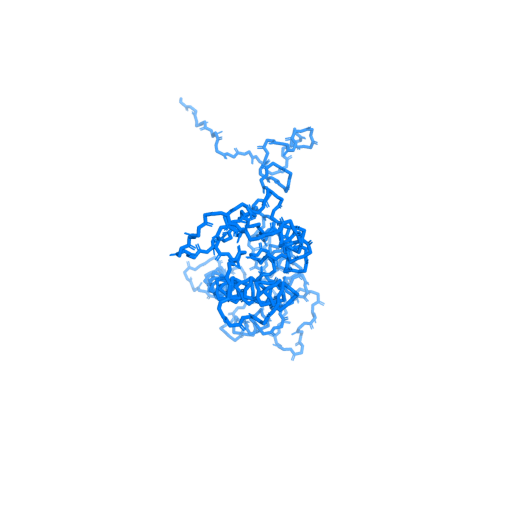-2.888 1.00 98.06 88 GLU A C 1
ATOM 737 O O . GLU A 1 88 ? 4.188 -2.988 -4.099 1.00 98.06 88 GLU A O 1
ATOM 742 N N . PHE A 1 89 ? 3.003 -2.382 -2.312 1.00 97.31 89 PHE A N 1
ATOM 743 C CA . PHE A 1 89 ? 1.790 -2.060 -3.078 1.00 97.31 89 PHE A CA 1
ATOM 744 C C . PHE A 1 89 ? 1.928 -0.814 -3.957 1.00 97.31 89 PHE A C 1
ATOM 746 O O . PHE A 1 89 ? 1.114 -0.623 -4.855 1.00 97.31 89 PHE A O 1
ATOM 753 N N . PHE A 1 90 ? 2.950 0.006 -3.711 1.00 97.44 90 PHE A N 1
ATOM 754 C CA . PHE A 1 90 ? 3.233 1.251 -4.427 1.00 97.44 90 PHE A CA 1
ATOM 755 C C . PHE A 1 90 ? 4.461 1.145 -5.343 1.00 97.44 90 PHE A C 1
ATOM 757 O O . 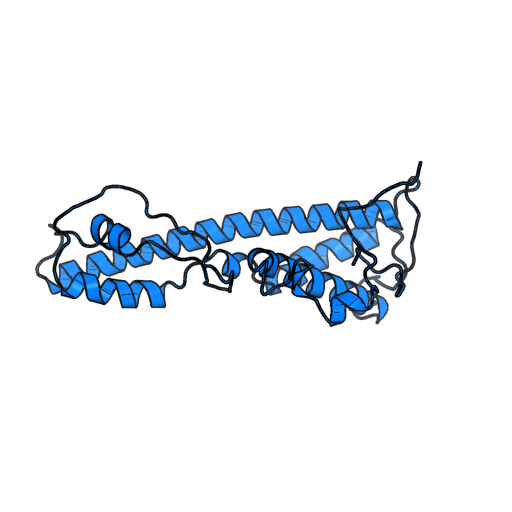PHE A 1 90 ? 4.856 2.122 -5.975 1.00 97.44 90 PHE A O 1
ATOM 764 N N . GLN A 1 91 ? 5.085 -0.033 -5.396 1.00 98.50 91 GLN A N 1
ATOM 765 C CA . GLN A 1 91 ? 6.316 -0.278 -6.138 1.00 98.50 91 GLN A CA 1
ATOM 766 C C . GLN A 1 91 ? 6.052 -0.962 -7.477 1.00 98.50 91 GLN A C 1
ATOM 768 O O . GLN A 1 91 ? 5.057 -1.666 -7.666 1.00 98.50 91 GLN A O 1
ATOM 773 N N . VAL A 1 92 ? 6.978 -0.757 -8.408 1.00 98.56 92 VAL A N 1
ATOM 774 C CA . VAL A 1 92 ? 7.039 -1.466 -9.686 1.00 98.56 92 VAL A CA 1
ATOM 775 C C . VAL A 1 92 ? 7.921 -2.705 -9.548 1.00 98.56 92 VAL A C 1
ATOM 777 O O . VAL A 1 92 ? 8.903 -2.712 -8.798 1.00 98.56 92 VAL A O 1
ATOM 780 N N . ASP A 1 93 ? 7.606 -3.745 -10.313 1.00 98.62 93 ASP A N 1
ATOM 781 C CA . ASP A 1 93 ? 8.473 -4.914 -10.476 1.00 98.62 93 ASP A CA 1
ATOM 782 C C . ASP A 1 93 ? 9.642 -4.578 -11.421 1.00 98.62 93 ASP A C 1
ATOM 784 O O . ASP A 1 93 ? 9.491 -4.551 -12.647 1.00 98.62 93 ASP A O 1
ATOM 788 N N . ILE A 1 94 ? 10.807 -4.282 -10.837 1.00 98.69 94 ILE A N 1
ATOM 789 C CA . ILE A 1 94 ? 11.993 -3.826 -11.575 1.00 98.69 94 ILE A CA 1
ATOM 790 C C . ILE A 1 94 ? 12.416 -4.863 -12.615 1.00 98.69 94 ILE A C 1
ATOM 792 O O . ILE A 1 94 ? 12.607 -4.513 -13.778 1.00 98.69 94 ILE A O 1
ATOM 796 N N . ASP A 1 95 ? 12.548 -6.130 -12.227 1.00 98.62 95 ASP A N 1
ATOM 797 C CA . ASP A 1 95 ? 13.092 -7.158 -13.115 1.00 98.62 95 ASP A CA 1
ATOM 798 C C . ASP A 1 95 ? 12.134 -7.472 -14.261 1.00 98.62 95 ASP A C 1
ATOM 800 O O . ASP A 1 95 ? 12.561 -7.599 -15.411 1.00 98.62 95 ASP A O 1
ATOM 804 N N . LYS A 1 96 ? 10.823 -7.485 -13.995 1.00 98.19 96 LYS A N 1
ATOM 805 C CA . LYS A 1 96 ? 9.802 -7.616 -15.040 1.00 98.19 96 LYS A CA 1
ATOM 806 C C . LYS A 1 96 ? 9.883 -6.492 -16.067 1.00 98.19 96 LYS A C 1
ATOM 808 O O . LYS A 1 96 ? 9.768 -6.754 -17.267 1.00 98.19 96 LYS A O 1
ATOM 813 N N . PHE A 1 97 ? 10.027 -5.244 -15.626 1.00 98.62 97 PHE A N 1
ATOM 814 C CA . PHE A 1 97 ? 10.078 -4.107 -16.543 1.00 98.62 97 PHE A CA 1
ATOM 815 C C . PHE A 1 97 ? 11.420 -4.007 -17.268 1.00 98.62 97 PHE A C 1
ATOM 817 O O . PHE A 1 97 ? 11.422 -3.745 -18.470 1.00 98.62 97 PHE A O 1
ATOM 824 N N . VAL A 1 98 ? 12.538 -4.310 -16.605 1.00 98.75 98 VAL A N 1
ATOM 825 C CA . VAL A 1 98 ? 13.856 -4.397 -17.249 1.00 98.75 98 VAL A CA 1
ATOM 826 C C . VAL A 1 98 ? 13.862 -5.480 -18.329 1.00 98.75 98 VAL A C 1
ATOM 828 O O . VAL A 1 98 ? 14.231 -5.190 -19.463 1.00 98.75 98 VAL A O 1
ATOM 831 N N . ALA A 1 99 ? 13.344 -6.680 -18.051 1.00 98.44 99 ALA A N 1
ATOM 832 C CA . ALA A 1 99 ? 13.263 -7.755 -19.043 1.00 98.44 99 ALA A CA 1
ATOM 833 C C . ALA A 1 99 ? 12.388 -7.391 -20.260 1.00 98.44 99 ALA A C 1
ATOM 835 O O . ALA A 1 99 ? 12.639 -7.840 -21.381 1.00 98.44 99 ALA A O 1
ATOM 836 N N . LYS A 1 100 ? 11.346 -6.569 -20.068 1.00 98.00 100 LYS A N 1
ATOM 837 C CA . LYS A 1 100 ? 10.578 -5.998 -21.187 1.00 98.00 100 LYS A CA 1
ATOM 838 C C . LYS A 1 100 ? 11.406 -4.975 -21.957 1.00 98.00 100 LYS A C 1
ATOM 840 O O . LYS A 1 100 ? 11.433 -5.027 -23.182 1.00 98.00 100 LYS A O 1
ATOM 845 N N . PHE A 1 101 ? 12.077 -4.071 -21.252 1.00 98.44 101 PHE A N 1
ATOM 846 C CA . PHE A 1 101 ? 12.882 -3.005 -21.840 1.00 98.44 101 PHE A CA 1
ATOM 847 C C . PHE A 1 101 ? 14.061 -3.534 -22.662 1.00 98.44 101 PHE A C 1
ATOM 849 O O . PHE A 1 101 ? 14.338 -3.021 -23.741 1.00 98.44 101 PHE A O 1
ATOM 856 N N . GLU A 1 102 ? 14.695 -4.619 -22.221 1.00 98.06 102 GLU A N 1
ATOM 857 C CA . GLU A 1 102 ? 15.745 -5.313 -22.973 1.00 98.06 102 GLU A CA 1
ATOM 858 C C . GLU A 1 102 ? 15.314 -5.685 -24.398 1.00 98.06 102 GLU A C 1
ATOM 860 O O . GLU A 1 102 ? 16.141 -5.685 -25.307 1.00 98.06 102 GLU A O 1
ATOM 865 N N . LYS A 1 103 ? 14.027 -5.989 -24.618 1.00 96.38 103 LYS A N 1
ATOM 866 C CA . LYS A 1 103 ? 13.499 -6.288 -25.957 1.00 96.38 103 LYS A CA 1
ATOM 867 C C . LYS A 1 103 ? 13.487 -5.045 -26.846 1.00 96.38 103 LYS A C 1
ATOM 869 O O . LYS A 1 103 ? 14.005 -5.113 -27.952 1.00 96.38 103 LYS A O 1
ATOM 874 N N . TYR A 1 104 ? 13.005 -3.912 -26.329 1.00 93.62 104 TYR A N 1
ATOM 875 C CA . TYR A 1 104 ? 13.033 -2.620 -27.032 1.00 93.62 104 TYR A CA 1
ATOM 876 C C . TYR A 1 104 ? 14.461 -2.217 -27.401 1.00 93.62 104 TYR A C 1
ATOM 878 O O . TYR A 1 104 ? 14.749 -1.800 -28.517 1.00 93.62 104 TYR A O 1
ATOM 886 N N . VAL A 1 105 ? 15.379 -2.375 -26.450 1.00 95.62 105 VAL A N 1
ATOM 887 C CA . VAL A 1 105 ? 16.775 -1.974 -26.612 1.00 95.62 105 VAL A CA 1
ATOM 888 C C . VAL A 1 105 ? 17.487 -2.805 -27.690 1.00 95.62 105 VAL A C 1
ATOM 890 O O . VAL A 1 105 ? 18.314 -2.255 -28.419 1.00 95.62 105 VAL A O 1
ATOM 893 N N . LYS A 1 106 ? 17.133 -4.090 -27.847 1.00 94.81 106 LYS A N 1
ATOM 894 C CA . LYS A 1 106 ? 17.657 -4.981 -28.902 1.00 94.81 106 LYS A CA 1
ATOM 895 C C . LYS A 1 106 ? 17.191 -4.616 -30.313 1.00 94.81 106 LYS A C 1
ATOM 897 O O . LYS A 1 106 ? 17.878 -4.959 -31.270 1.00 94.81 106 LYS A O 1
ATOM 902 N N . GLU A 1 107 ? 16.057 -3.934 -30.453 1.00 93.12 107 GLU A N 1
ATOM 903 C CA . GLU A 1 107 ? 15.527 -3.484 -31.751 1.00 93.12 107 GLU A CA 1
ATOM 904 C C . GLU A 1 107 ? 16.251 -2.234 -32.286 1.00 93.12 107 GLU A C 1
ATOM 906 O O . GLU A 1 107 ? 16.077 -1.855 -33.443 1.00 93.12 107 GLU A O 1
ATOM 911 N N . GLY A 1 108 ? 17.110 -1.622 -31.466 1.00 92.50 108 GLY A N 1
ATOM 912 C CA . GLY A 1 108 ? 17.873 -0.419 -31.787 1.00 92.50 108 GLY A CA 1
ATOM 913 C C . GLY A 1 108 ? 17.464 0.766 -30.917 1.00 92.50 108 GLY A C 1
ATOM 914 O O . GLY A 1 108 ? 16.586 0.665 -30.065 1.00 92.50 108 GLY A O 1
ATOM 915 N N . SER A 1 109 ? 18.136 1.905 -31.089 1.00 92.88 109 SER A N 1
ATOM 916 C CA . SER A 1 109 ? 17.814 3.125 -30.340 1.00 92.88 109 SER A CA 1
ATOM 917 C C . SER A 1 109 ? 16.473 3.719 -30.770 1.00 92.88 109 SER A C 1
ATOM 919 O O . SER A 1 109 ? 16.164 3.735 -31.963 1.00 92.88 109 SER A O 1
ATOM 921 N N . SER A 1 110 ? 15.749 4.322 -29.829 1.00 94.12 110 SER A N 1
ATOM 922 C CA . SER A 1 110 ? 14.579 5.146 -30.126 1.00 94.12 110 SER A CA 1
ATOM 923 C C . SER A 1 110 ? 14.932 6.272 -31.107 1.00 94.12 110 SER A C 1
ATOM 925 O O . SER A 1 110 ? 15.981 6.912 -30.994 1.00 94.12 110 SER A O 1
ATOM 927 N N . LEU A 1 111 ? 14.039 6.518 -32.071 1.00 92.69 111 LEU A N 1
ATOM 928 C CA . LEU A 1 111 ? 14.154 7.623 -33.032 1.00 92.69 111 LEU A CA 1
ATOM 929 C C . LEU A 1 111 ? 13.811 8.978 -32.397 1.00 92.69 111 LEU A C 1
ATOM 931 O O . LEU A 1 111 ? 14.288 10.014 -32.851 1.00 92.69 111 LEU A O 1
ATOM 935 N N . GLU A 1 112 ? 12.999 8.956 -31.341 1.00 93.69 112 GLU A N 1
ATOM 936 C CA . GLU A 1 112 ? 12.620 10.126 -30.554 1.00 93.69 112 GLU A CA 1
ATOM 937 C C . GLU A 1 112 ? 13.267 10.061 -29.174 1.00 93.69 112 GLU A C 1
ATOM 939 O O . GLU A 1 112 ? 13.288 9.005 -28.538 1.00 93.69 112 GLU A O 1
ATOM 944 N N . VAL A 1 113 ? 13.758 11.204 -28.697 1.00 93.81 113 VAL A N 1
ATOM 945 C CA . VAL A 1 113 ? 14.436 11.324 -27.405 1.00 93.81 113 VAL A CA 1
ATOM 946 C C . VAL A 1 113 ? 13.695 12.324 -26.535 1.00 93.81 113 VAL A C 1
ATOM 948 O O . VAL A 1 113 ? 13.491 13.465 -26.945 1.00 93.81 113 VAL A O 1
ATOM 951 N N . TRP A 1 114 ? 13.284 11.893 -25.343 1.00 96.38 114 TRP A N 1
ATOM 952 C CA . TRP A 1 114 ? 12.535 12.719 -24.394 1.00 96.38 114 TRP A CA 1
ATOM 953 C C . TRP A 1 114 ? 13.288 12.890 -23.078 1.00 96.38 114 TRP A C 1
ATOM 955 O O . TRP A 1 114 ? 13.569 11.907 -22.396 1.00 96.38 114 TRP A O 1
ATOM 965 N N . ASP A 1 115 ? 13.534 14.138 -22.682 1.00 95.06 115 ASP A N 1
ATOM 966 C CA . ASP A 1 115 ? 14.141 14.517 -21.400 1.00 95.06 115 ASP A CA 1
ATOM 967 C C . ASP A 1 115 ? 13.075 14.831 -20.347 1.00 95.06 115 ASP A C 1
ATOM 969 O O . ASP A 1 115 ? 12.889 15.970 -19.924 1.00 95.06 115 ASP A O 1
ATOM 973 N N . VAL A 1 116 ? 12.332 13.800 -19.947 1.00 96.50 116 VAL A N 1
ATOM 974 C CA . VAL A 1 116 ? 11.296 13.896 -18.913 1.00 96.50 116 VAL A CA 1
ATOM 975 C C . VAL A 1 116 ? 11.433 12.756 -17.914 1.00 96.50 116 VAL A C 1
ATOM 977 O O . VAL A 1 116 ? 11.964 11.693 -18.231 1.00 96.50 116 VAL A O 1
ATOM 980 N N . MET A 1 117 ? 10.926 12.969 -16.702 1.00 96.19 117 MET A N 1
ATOM 981 C CA . MET A 1 117 ? 10.837 11.916 -15.698 1.00 96.19 117 MET A CA 1
ATOM 982 C C . MET A 1 117 ? 9.758 10.905 -16.102 1.00 96.19 117 MET A C 1
ATOM 984 O O . MET A 1 117 ? 8.618 11.273 -16.383 1.00 96.19 117 MET A O 1
ATOM 988 N N . LEU A 1 118 ? 10.122 9.623 -16.129 1.00 98.12 118 LEU A N 1
ATOM 989 C CA . LEU A 1 118 ? 9.142 8.547 -16.211 1.00 98.12 118 LEU A CA 1
ATOM 990 C C . LEU A 1 118 ? 8.433 8.436 -14.857 1.00 98.12 118 LEU A C 1
ATOM 992 O O . LEU A 1 118 ? 9.098 8.306 -13.830 1.00 98.12 118 LEU A O 1
ATOM 996 N N . GLU A 1 119 ? 7.106 8.471 -14.868 1.00 97.81 119 GLU A N 1
ATOM 997 C CA . GLU A 1 119 ? 6.273 8.249 -13.685 1.00 97.81 119 GLU A CA 1
ATOM 998 C C . GLU A 1 119 ? 5.767 6.802 -13.657 1.00 97.81 119 GLU A C 1
ATOM 1000 O O . GLU A 1 119 ? 5.656 6.150 -14.701 1.00 97.81 119 GLU A O 1
ATOM 1005 N N . SER A 1 120 ? 5.451 6.310 -12.459 1.00 97.75 120 SER A N 1
ATOM 1006 C CA . SER A 1 120 ? 4.708 5.066 -12.261 1.00 97.75 120 SER A CA 1
ATOM 1007 C C . SER A 1 120 ? 3.275 5.352 -11.825 1.00 97.75 120 SER A C 1
ATOM 1009 O O . SER A 1 120 ? 2.994 6.347 -11.158 1.00 97.75 120 SER A O 1
ATOM 1011 N N . GLU A 1 121 ? 2.369 4.449 -12.180 1.00 97.19 121 GLU A N 1
ATOM 1012 C CA . GLU A 1 121 ? 0.955 4.519 -11.814 1.00 97.19 121 GLU A CA 1
ATOM 1013 C C . GLU A 1 121 ? 0.454 3.174 -11.267 1.00 97.19 121 GLU A C 1
ATOM 1015 O O . GLU A 1 121 ? 1.070 2.133 -11.531 1.00 97.19 121 GLU A O 1
ATOM 1020 N N . PRO A 1 122 ? -0.644 3.153 -10.490 1.00 96.88 122 PRO A N 1
ATOM 1021 C CA . PRO A 1 122 ? -1.191 1.910 -9.971 1.00 96.88 122 PRO A CA 1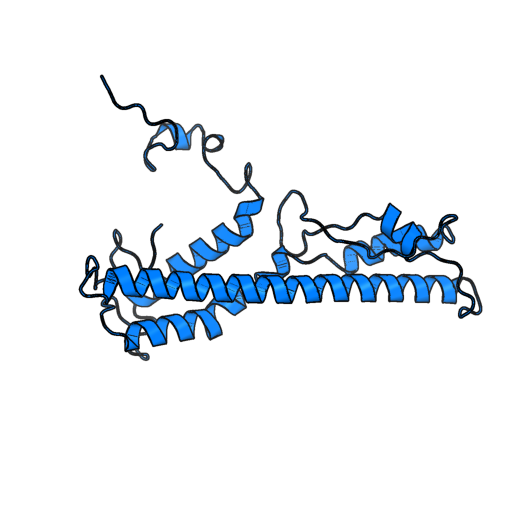
ATOM 1022 C C . PRO A 1 122 ? -1.659 1.000 -11.108 1.00 96.88 122 PRO A C 1
ATOM 1024 O O . PRO A 1 122 ? -2.431 1.412 -11.972 1.00 96.88 122 PRO A O 1
ATOM 1027 N N . GLY A 1 123 ? -1.253 -0.270 -11.074 1.00 96.50 123 GLY A N 1
ATOM 1028 C CA . GLY A 1 123 ? -1.875 -1.291 -11.912 1.00 96.50 123 GLY A CA 1
ATOM 1029 C C . GLY A 1 123 ? -3.322 -1.574 -11.484 1.00 96.50 123 GLY A C 1
ATOM 1030 O O . GLY A 1 123 ? -3.702 -1.284 -10.345 1.00 96.50 123 GLY A O 1
ATOM 1031 N N . PRO A 1 124 ? -4.130 -2.204 -12.356 1.00 94.75 124 PRO A N 1
ATOM 1032 C CA . PRO A 1 124 ? -5.564 -2.401 -12.123 1.00 94.75 124 PRO A CA 1
ATOM 1033 C C . PRO A 1 124 ? -5.848 -3.207 -10.856 1.00 94.75 124 PRO A C 1
ATOM 1035 O O . PRO A 1 124 ? -6.835 -2.963 -10.169 1.00 94.75 124 PRO A O 1
ATOM 1038 N N . ASP A 1 125 ? -4.957 -4.134 -10.514 1.00 93.88 125 ASP A N 1
ATOM 1039 C CA . ASP A 1 125 ? -5.177 -5.030 -9.394 1.00 93.88 125 ASP A CA 1
ATOM 1040 C C . ASP A 1 125 ? -4.715 -4.460 -8.055 1.00 93.88 125 ASP A C 1
ATOM 1042 O O . ASP A 1 125 ? -5.181 -4.962 -7.047 1.00 93.88 125 ASP A O 1
ATOM 1046 N N . TRP A 1 126 ? -3.814 -3.474 -7.986 1.00 95.31 126 TRP A N 1
ATOM 1047 C CA . TRP A 1 126 ? -3.204 -3.049 -6.708 1.00 95.31 126 TRP A CA 1
ATOM 1048 C C . TRP A 1 126 ? -2.542 -4.202 -5.930 1.00 95.31 126 TRP A C 1
ATOM 1050 O O . TRP A 1 126 ? -2.707 -4.363 -4.720 1.00 95.31 126 TRP A O 1
ATOM 1060 N N . ASN A 1 127 ? -1.805 -5.054 -6.642 1.00 95.56 127 ASN A N 1
ATOM 1061 C CA . ASN A 1 127 ? -0.957 -6.083 -6.039 1.00 95.56 127 ASN A CA 1
ATOM 1062 C C . ASN A 1 127 ? 0.382 -5.504 -5.563 1.00 95.56 127 ASN A C 1
ATOM 1064 O O . ASN A 1 127 ? 0.789 -4.422 -5.984 1.00 95.56 127 ASN A O 1
ATOM 1068 N N . ARG A 1 128 ? 1.098 -6.260 -4.721 1.00 97.38 128 ARG A N 1
ATOM 1069 C CA . ARG A 1 128 ? 2.515 -5.994 -4.435 1.00 97.38 128 ARG A CA 1
ATOM 1070 C C . ARG A 1 128 ? 3.309 -6.008 -5.743 1.00 97.38 128 ARG A C 1
ATOM 1072 O O . ARG A 1 128 ? 3.072 -6.867 -6.590 1.00 97.38 128 ARG A O 1
ATOM 1079 N N . PHE A 1 129 ? 4.211 -5.047 -5.897 1.00 98.12 129 PHE A N 1
ATOM 1080 C CA . PHE A 1 129 ? 4.950 -4.757 -7.125 1.00 98.12 129 PHE A CA 1
ATOM 1081 C C . PHE A 1 129 ? 4.042 -4.562 -8.353 1.00 98.12 129 PHE A C 1
ATOM 1083 O O . PHE A 1 129 ? 4.409 -4.868 -9.489 1.00 98.12 129 PHE A O 1
ATOM 1090 N N . GLY A 1 130 ? 2.811 -4.102 -8.111 1.00 97.50 130 GLY A N 1
ATOM 1091 C CA . GLY A 1 130 ? 1.755 -3.984 -9.107 1.00 97.50 130 GLY A CA 1
ATOM 1092 C C . GLY A 1 130 ? 1.695 -2.633 -9.808 1.00 97.50 130 GLY A C 1
ATOM 1093 O O . GLY A 1 130 ? 0.892 -2.499 -10.730 1.00 97.50 130 GLY A O 1
ATOM 1094 N N . PHE A 1 131 ? 2.500 -1.643 -9.405 1.00 98.25 131 PHE A N 1
ATOM 1095 C CA . PHE A 1 131 ? 2.593 -0.395 -10.161 1.00 98.25 131 PHE A CA 1
ATOM 1096 C C . PHE A 1 131 ? 3.232 -0.660 -11.524 1.00 98.25 131 PHE A C 1
ATOM 1098 O O . PHE A 1 131 ? 4.062 -1.560 -11.695 1.00 98.25 131 PHE A O 1
ATOM 1105 N N . ILE A 1 132 ? 2.827 0.136 -12.503 1.00 98.31 132 ILE A N 1
ATOM 1106 C CA . ILE A 1 132 ? 3.244 0.009 -13.891 1.00 98.31 132 ILE A CA 1
ATOM 1107 C C . ILE A 1 132 ? 3.898 1.296 -14.384 1.00 98.31 132 ILE A C 1
ATOM 1109 O O . ILE A 1 132 ? 3.714 2.366 -13.809 1.00 98.31 132 ILE A O 1
ATOM 1113 N N . VAL A 1 133 ? 4.677 1.167 -15.454 1.00 98.31 133 VAL A N 1
ATOM 1114 C CA . VAL A 1 133 ? 5.246 2.286 -16.206 1.00 98.31 133 VAL A CA 1
ATOM 1115 C C . VAL A 1 133 ? 4.906 2.132 -17.684 1.00 98.31 133 VAL A C 1
ATOM 1117 O O . VAL A 1 133 ? 4.788 1.012 -18.193 1.00 98.31 133 VAL A O 1
ATOM 1120 N N . ASP A 1 134 ? 4.777 3.259 -18.376 1.00 98.06 134 ASP A N 1
ATOM 1121 C CA . ASP A 1 134 ? 4.578 3.300 -19.822 1.00 98.06 134 ASP A CA 1
ATOM 1122 C C . ASP A 1 134 ? 5.888 2.933 -20.542 1.00 98.06 134 ASP A C 1
ATOM 1124 O O . ASP A 1 134 ? 6.889 3.655 -20.471 1.00 98.06 134 ASP A O 1
ATOM 1128 N N . MET A 1 135 ? 5.883 1.789 -21.231 1.00 97.81 135 MET A N 1
ATOM 1129 C CA . MET A 1 135 ? 7.068 1.257 -21.907 1.00 97.81 135 MET A CA 1
ATOM 1130 C C . MET A 1 135 ? 7.457 2.037 -23.158 1.00 97.81 135 MET A C 1
ATOM 1132 O O . MET A 1 135 ? 8.645 2.112 -23.472 1.00 97.81 135 MET A O 1
ATOM 1136 N N . ASP A 1 136 ? 6.501 2.660 -23.841 1.00 96.12 136 ASP A N 1
ATOM 1137 C CA . ASP A 1 136 ? 6.794 3.463 -25.024 1.00 96.12 136 ASP A CA 1
ATOM 1138 C C . ASP A 1 136 ? 7.446 4.782 -24.605 1.00 96.12 136 ASP A C 1
ATOM 1140 O O . ASP A 1 136 ? 8.414 5.233 -25.224 1.00 96.12 136 ASP A O 1
ATOM 1144 N N . ARG A 1 137 ? 7.004 5.364 -23.483 1.00 97.75 137 ARG A N 1
ATOM 1145 C CA . ARG A 1 137 ? 7.707 6.493 -22.856 1.00 97.75 137 ARG A CA 1
ATOM 1146 C C . ARG A 1 137 ? 9.080 6.078 -22.350 1.00 97.75 137 ARG A C 1
ATOM 1148 O O . ARG A 1 137 ? 10.047 6.783 -22.622 1.00 97.75 137 ARG A O 1
ATOM 1155 N N . ALA A 1 138 ? 9.194 4.938 -21.666 1.00 98.19 138 ALA A N 1
ATOM 1156 C CA . ALA A 1 138 ? 10.485 4.422 -21.216 1.00 98.19 138 ALA A CA 1
ATOM 1157 C C . ALA A 1 138 ? 11.463 4.250 -22.392 1.00 98.19 138 ALA A C 1
ATOM 1159 O O . ALA A 1 138 ? 12.624 4.645 -22.291 1.00 98.19 138 ALA A O 1
ATOM 1160 N N . ASN A 1 139 ? 10.991 3.753 -23.538 1.00 97.81 139 ASN A N 1
ATOM 1161 C CA . ASN A 1 139 ? 11.778 3.664 -24.765 1.00 97.81 139 ASN A CA 1
ATOM 1162 C C . ASN A 1 139 ? 12.307 5.037 -25.211 1.00 97.81 139 ASN A C 1
ATOM 1164 O O . ASN A 1 139 ? 13.512 5.204 -25.389 1.00 97.81 139 ASN A O 1
ATOM 1168 N N . LYS A 1 140 ? 11.442 6.053 -25.300 1.00 97.50 140 LYS A N 1
ATOM 1169 C CA . LYS A 1 140 ? 11.840 7.417 -25.701 1.00 97.50 140 LYS A CA 1
ATOM 1170 C C . LYS A 1 140 ? 12.758 8.113 -24.691 1.00 97.50 140 LYS A C 1
ATOM 1172 O O . LYS A 1 140 ? 13.567 8.960 -25.068 1.00 97.50 140 LYS A O 1
ATOM 1177 N N . ILE A 1 141 ? 12.643 7.775 -23.408 1.00 98.06 141 ILE A N 1
ATOM 1178 C CA . ILE A 1 141 ? 13.433 8.393 -22.337 1.00 98.06 141 ILE A CA 1
ATOM 1179 C C . ILE A 1 141 ? 14.796 7.717 -22.189 1.00 98.06 141 ILE A C 1
ATOM 1181 O O . ILE A 1 141 ? 15.793 8.416 -22.059 1.00 98.06 141 ILE A O 1
ATOM 1185 N N . PHE A 1 142 ? 14.881 6.386 -22.228 1.00 98.06 142 PHE A N 1
ATOM 1186 C CA . PHE A 1 142 ? 16.100 5.664 -21.839 1.00 98.06 142 PHE A CA 1
ATOM 1187 C C . PHE A 1 142 ? 16.830 4.987 -23.005 1.00 98.06 142 PHE A C 1
ATOM 1189 O O . PHE A 1 142 ? 18.055 4.858 -22.952 1.00 98.06 142 PHE A O 1
ATOM 1196 N N . ASN A 1 143 ? 16.137 4.574 -24.073 1.00 97.38 143 ASN A N 1
ATOM 1197 C CA . ASN A 1 143 ? 16.731 3.822 -25.187 1.00 97.38 143 ASN A CA 1
ATOM 1198 C C . ASN A 1 143 ? 17.377 4.760 -26.222 1.00 97.38 143 ASN A C 1
ATOM 1200 O O . ASN A 1 143 ? 16.901 4.915 -27.345 1.00 97.38 143 ASN A O 1
ATOM 1204 N N . ARG A 1 144 ? 18.462 5.429 -25.835 1.00 94.62 144 ARG A N 1
ATOM 1205 C CA . ARG A 1 144 ? 19.108 6.477 -26.636 1.00 94.62 144 ARG A CA 1
ATOM 1206 C C . ARG A 1 144 ? 20.378 5.990 -27.326 1.00 94.62 144 ARG A C 1
ATOM 1208 O O . ARG A 1 144 ? 20.959 4.966 -26.959 1.00 94.62 144 ARG A O 1
ATOM 1215 N N . LYS A 1 145 ? 20.841 6.771 -28.305 1.00 93.62 145 LYS A N 1
ATOM 1216 C CA . LYS A 1 145 ? 22.251 6.751 -28.714 1.00 93.62 145 LYS A CA 1
ATOM 1217 C C . LYS A 1 145 ? 23.096 7.348 -27.593 1.00 93.62 145 LYS A C 1
ATOM 1219 O O . LYS 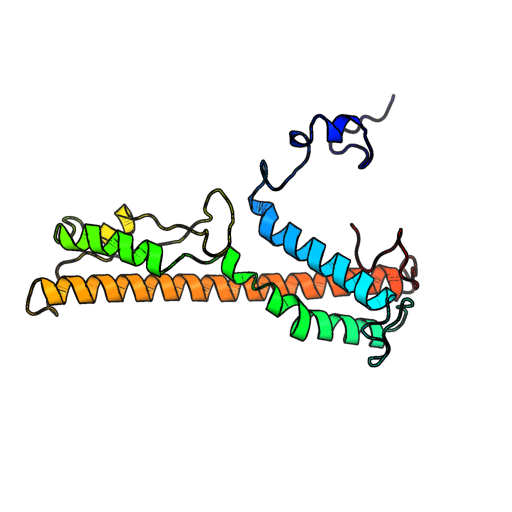A 1 145 ? 22.640 8.240 -26.880 1.00 93.62 145 LYS A O 1
ATOM 1224 N N . ARG A 1 146 ? 24.294 6.807 -27.411 1.00 90.88 146 ARG A N 1
ATOM 1225 C CA . ARG A 1 146 ? 25.154 7.110 -26.272 1.00 90.88 146 ARG A CA 1
ATOM 1226 C C . ARG A 1 146 ? 26.576 7.324 -26.754 1.00 90.88 146 ARG A C 1
ATOM 1228 O O . ARG A 1 146 ? 27.208 6.375 -27.200 1.00 90.88 146 ARG A O 1
ATOM 1235 N N . ASP A 1 147 ? 27.063 8.553 -26.631 1.00 90.06 147 ASP A N 1
ATOM 1236 C CA . ASP A 1 147 ? 28.437 8.907 -27.012 1.00 90.06 147 ASP A CA 1
ATOM 1237 C C . ASP A 1 147 ? 29.469 8.286 -26.056 1.00 90.06 147 ASP A C 1
ATOM 1239 O O . ASP A 1 147 ? 30.640 8.137 -26.391 1.00 90.06 147 ASP A O 1
ATOM 1243 N N . ASP A 1 148 ? 29.025 7.879 -24.863 1.00 91.94 148 ASP A N 1
ATOM 1244 C CA . ASP A 1 148 ? 29.822 7.176 -23.861 1.00 91.94 148 ASP A CA 1
ATOM 1245 C C . ASP A 1 148 ? 29.824 5.643 -24.037 1.00 91.94 148 ASP A C 1
ATOM 1247 O O . ASP A 1 148 ? 30.281 4.931 -23.140 1.00 91.94 148 ASP A O 1
ATOM 1251 N N . ALA A 1 149 ? 29.301 5.122 -25.154 1.00 94.12 149 ALA A N 1
ATOM 1252 C CA . ALA A 1 149 ? 29.328 3.704 -25.511 1.00 94.12 149 ALA A CA 1
ATOM 1253 C C . ALA A 1 149 ? 30.274 3.443 -26.695 1.00 94.12 149 ALA A C 1
ATOM 1255 O O . ALA A 1 149 ? 30.231 4.145 -27.700 1.00 94.12 149 ALA A O 1
ATOM 1256 N N . TYR A 1 150 ? 31.115 2.411 -26.577 1.00 90.88 150 TYR A N 1
ATOM 1257 C CA . TYR A 1 150 ? 32.073 2.037 -27.626 1.00 90.88 150 TYR A CA 1
ATOM 1258 C C . TYR A 1 150 ? 31.414 1.291 -28.793 1.00 90.88 150 TYR A C 1
ATOM 1260 O O . TYR A 1 150 ? 31.791 1.466 -29.948 1.00 90.88 150 TYR A O 1
ATOM 1268 N N . ASP A 1 151 ? 30.422 0.460 -28.482 1.00 95.00 151 ASP A N 1
ATOM 1269 C CA . ASP A 1 151 ? 29.683 -0.352 -29.436 1.00 95.00 151 ASP A CA 1
ATOM 1270 C C . ASP A 1 151 ? 28.200 -0.453 -29.045 1.00 95.00 151 ASP A C 1
ATOM 1272 O O . ASP A 1 151 ? 27.737 0.104 -28.041 1.00 95.00 151 ASP A O 1
ATOM 1276 N N . GLU A 1 152 ? 27.442 -1.178 -29.864 1.00 94.88 152 GLU A N 1
ATOM 1277 C CA . GLU A 1 152 ? 26.018 -1.394 -29.638 1.00 94.88 152 GLU A CA 1
ATOM 1278 C C . GLU A 1 152 ? 25.754 -2.150 -28.325 1.00 94.88 152 GLU A C 1
ATOM 1280 O O . GLU A 1 152 ? 24.844 -1.780 -27.589 1.00 94.88 152 GLU A O 1
ATOM 1285 N N . GLY A 1 153 ? 26.581 -3.134 -27.955 1.00 96.19 153 GLY A N 1
ATOM 1286 C CA . GLY A 1 153 ? 26.436 -3.850 -26.682 1.00 96.19 153 GLY A CA 1
ATOM 1287 C C . GLY A 1 153 ? 26.586 -2.928 -25.466 1.00 96.19 153 GLY A C 1
ATOM 1288 O O . GLY A 1 153 ? 25.777 -2.972 -24.537 1.00 96.19 153 GLY A O 1
ATOM 1289 N N . GLY A 1 154 ? 27.569 -2.026 -25.500 1.00 96.88 154 GLY A N 1
ATOM 1290 C CA . GLY A 1 154 ? 27.792 -1.010 -24.477 1.00 96.88 154 GLY A CA 1
ATOM 1291 C C . GLY A 1 154 ? 26.649 0.000 -24.383 1.00 96.88 154 GLY A C 1
ATOM 1292 O O . GLY A 1 154 ? 26.260 0.381 -23.275 1.00 96.88 154 GLY A O 1
ATOM 1293 N N . ARG A 1 155 ? 26.065 0.402 -25.521 1.00 97.00 155 ARG A N 1
ATOM 1294 C CA . ARG A 1 155 ? 24.877 1.269 -25.556 1.00 97.00 155 ARG A CA 1
ATOM 1295 C C . ARG A 1 155 ? 23.707 0.584 -24.859 1.00 97.00 155 ARG A C 1
ATOM 1297 O O . ARG A 1 155 ? 23.109 1.178 -23.963 1.00 97.00 155 ARG A O 1
ATOM 1304 N N . GLN A 1 156 ? 23.420 -0.662 -25.243 1.00 97.75 156 GLN A N 1
ATOM 1305 C CA . GLN A 1 156 ? 22.314 -1.445 -24.693 1.00 97.75 156 GLN A CA 1
ATOM 1306 C C . GLN A 1 156 ? 22.440 -1.593 -23.176 1.00 97.75 156 GLN A C 1
ATOM 1308 O O . GLN A 1 156 ? 21.512 -1.234 -22.450 1.00 97.75 156 GLN A O 1
ATOM 1313 N N . PHE A 1 157 ? 23.610 -2.025 -22.695 1.00 97.50 157 PHE A N 1
ATOM 1314 C CA . PHE A 1 157 ? 23.893 -2.164 -21.267 1.00 97.50 157 PHE A CA 1
ATOM 1315 C C . PHE A 1 157 ? 23.652 -0.855 -20.505 1.00 97.50 157 PHE A C 1
ATOM 1317 O O . PHE A 1 157 ? 22.896 -0.825 -19.540 1.00 97.50 157 PHE A O 1
ATOM 1324 N N . LYS A 1 158 ? 24.221 0.261 -20.975 1.00 97.75 158 LYS A N 1
ATOM 1325 C CA . LYS A 1 158 ? 24.067 1.565 -20.313 1.00 97.75 158 LYS A CA 1
ATOM 1326 C C . LYS A 1 158 ? 22.625 2.081 -20.320 1.00 97.75 158 LYS A C 1
ATOM 1328 O O . LYS A 1 158 ? 22.214 2.731 -19.361 1.00 97.75 158 LYS A O 1
ATOM 1333 N N . CYS A 1 159 ? 21.858 1.827 -21.380 1.00 97.94 159 CYS A N 1
ATOM 1334 C CA . CYS A 1 159 ? 20.432 2.164 -21.433 1.00 97.94 159 CYS A CA 1
ATOM 1335 C C . CYS A 1 159 ? 19.623 1.350 -20.416 1.00 97.94 159 CYS A C 1
ATOM 1337 O O . CYS A 1 159 ? 18.786 1.916 -19.714 1.00 97.94 159 CYS A O 1
ATOM 1339 N N . ILE A 1 160 ? 19.891 0.046 -20.318 1.00 98.56 160 ILE A N 1
ATOM 1340 C CA . ILE A 1 160 ? 19.238 -0.851 -19.357 1.00 98.56 160 ILE A CA 1
ATOM 1341 C C . ILE A 1 160 ? 19.568 -0.439 -17.920 1.00 98.56 160 ILE A C 1
ATOM 1343 O O . ILE A 1 160 ? 18.655 -0.315 -17.107 1.00 98.56 160 ILE A O 1
ATOM 1347 N N . GLU A 1 161 ? 20.835 -0.151 -17.622 1.00 98.31 161 GLU A N 1
ATOM 1348 C CA . GLU A 1 161 ? 21.260 0.292 -16.290 1.00 98.31 161 GLU A CA 1
ATOM 1349 C C . GLU A 1 161 ? 20.627 1.631 -15.899 1.00 98.31 161 GLU A C 1
ATOM 1351 O O . GLU A 1 161 ? 20.132 1.777 -14.783 1.00 98.31 161 GLU A O 1
ATOM 1356 N N . ALA A 1 162 ? 20.561 2.593 -16.826 1.00 98.25 162 ALA A N 1
ATOM 1357 C CA . ALA A 1 162 ? 19.892 3.870 -16.577 1.00 98.25 162 ALA A CA 1
ATOM 1358 C C . ALA A 1 162 ? 18.394 3.686 -16.283 1.00 98.25 162 ALA A C 1
ATOM 1360 O O . ALA A 1 162 ? 17.862 4.303 -15.360 1.00 98.25 162 ALA A O 1
ATOM 1361 N N . PHE A 1 163 ? 17.717 2.814 -17.034 1.00 98.75 163 PHE A N 1
ATOM 1362 C CA . PHE A 1 163 ? 16.312 2.499 -16.791 1.00 98.75 163 PHE A CA 1
ATOM 1363 C C . PHE A 1 163 ? 16.111 1.788 -15.445 1.00 98.75 163 PHE A C 1
ATOM 1365 O O . PHE A 1 163 ? 15.253 2.193 -14.663 1.00 98.75 163 PHE A O 1
ATOM 1372 N N . ARG A 1 164 ? 16.935 0.780 -15.128 1.00 98.88 164 ARG A N 1
ATOM 1373 C CA . ARG A 1 164 ? 16.904 0.064 -13.843 1.00 98.88 164 ARG A CA 1
ATOM 1374 C C . ARG A 1 164 ? 17.095 1.019 -12.666 1.00 98.88 164 ARG A C 1
ATOM 1376 O O . ARG A 1 164 ? 16.305 0.969 -11.725 1.00 98.88 164 ARG A O 1
ATOM 1383 N N . ALA A 1 165 ? 18.088 1.905 -12.740 1.00 98.75 165 ALA A N 1
ATOM 1384 C CA . ALA A 1 165 ? 18.338 2.920 -11.719 1.00 98.75 165 ALA A CA 1
ATOM 1385 C C . ALA A 1 165 ? 17.133 3.857 -11.538 1.00 98.75 165 ALA A C 1
ATOM 1387 O O . ALA A 1 165 ? 16.769 4.201 -10.414 1.00 98.75 165 ALA A O 1
ATOM 1388 N N . HIS A 1 166 ? 16.450 4.219 -12.628 1.00 98.75 166 HIS A N 1
ATOM 1389 C CA . HIS A 1 166 ? 15.231 5.024 -12.546 1.00 98.75 166 HIS A CA 1
ATOM 1390 C C . HIS A 1 166 ? 14.072 4.282 -11.869 1.00 98.75 166 HIS A C 1
ATOM 1392 O O . HIS A 1 166 ? 13.371 4.859 -11.042 1.00 98.75 166 HIS A O 1
ATOM 1398 N N . LEU A 1 167 ? 13.872 2.992 -12.162 1.00 98.81 167 LEU A N 1
ATOM 1399 C CA . LEU A 1 167 ? 12.850 2.192 -11.476 1.00 98.81 167 LEU A CA 1
ATOM 1400 C C . LEU A 1 167 ? 13.162 2.017 -9.980 1.00 98.81 167 LEU A C 1
ATOM 1402 O O . LEU A 1 167 ? 12.247 2.046 -9.158 1.00 98.81 167 LEU A O 1
ATOM 1406 N N . GLN A 1 168 ? 14.441 1.884 -9.612 1.00 98.75 168 GLN A N 1
ATOM 1407 C CA . GLN A 1 168 ? 14.874 1.890 -8.208 1.00 98.75 168 GLN A CA 1
ATOM 1408 C C . GLN A 1 168 ? 14.516 3.215 -7.529 1.00 98.75 168 GLN A C 1
ATOM 1410 O O . GLN A 1 168 ? 13.896 3.205 -6.469 1.00 98.75 168 GLN A O 1
ATOM 1415 N N . PHE A 1 169 ? 14.799 4.344 -8.182 1.00 98.50 169 PHE A N 1
ATOM 1416 C CA . PHE A 1 169 ? 14.412 5.667 -7.697 1.00 98.50 169 PHE A CA 1
ATOM 1417 C C . PHE A 1 169 ? 12.888 5.809 -7.501 1.00 98.50 169 PHE A C 1
ATOM 1419 O O . PHE A 1 169 ? 12.438 6.323 -6.473 1.00 98.50 169 PHE A O 1
ATOM 1426 N N . LEU A 1 170 ? 12.071 5.306 -8.434 1.00 98.56 170 LEU A N 1
ATOM 1427 C CA . LEU A 1 170 ? 10.611 5.272 -8.265 1.00 98.56 170 LEU A CA 1
ATOM 1428 C C . LEU A 1 170 ? 10.196 4.422 -7.055 1.00 98.56 170 LEU A C 1
ATOM 1430 O O . LEU A 1 170 ? 9.330 4.831 -6.277 1.00 98.56 170 LEU A O 1
ATOM 1434 N N . ASN A 1 171 ? 10.846 3.277 -6.844 1.00 98.69 171 ASN A N 1
ATOM 1435 C CA . ASN A 1 171 ? 10.573 2.409 -5.703 1.00 98.69 171 ASN A CA 1
ATOM 1436 C C . ASN A 1 171 ? 11.008 3.014 -4.357 1.00 98.69 171 ASN A C 1
ATOM 1438 O O . ASN A 1 171 ? 10.345 2.776 -3.344 1.00 98.69 171 ASN A O 1
ATOM 1442 N N . GLU A 1 172 ? 12.062 3.829 -4.327 1.00 98.31 172 GLU A N 1
ATOM 1443 C CA . GLU A 1 172 ? 12.454 4.614 -3.149 1.00 98.31 172 GLU A CA 1
ATOM 1444 C C . GLU A 1 172 ? 11.448 5.734 -2.843 1.00 98.31 172 GLU A C 1
ATOM 1446 O O . GLU A 1 172 ? 11.126 5.986 -1.679 1.00 98.31 172 GLU A O 1
ATOM 1451 N N . LYS A 1 173 ? 10.899 6.397 -3.871 1.00 97.50 173 LYS A N 1
ATOM 1452 C CA . LYS A 1 173 ? 9.804 7.371 -3.706 1.00 97.50 173 LYS A CA 1
ATOM 1453 C C . LYS A 1 173 ? 8.563 6.695 -3.112 1.00 97.50 173 LYS A C 1
ATOM 1455 O O . LYS A 1 173 ? 7.963 7.236 -2.185 1.00 97.50 173 LYS A O 1
ATOM 1460 N N . ALA A 1 174 ? 8.221 5.499 -3.592 1.00 97.00 174 ALA A N 1
ATOM 1461 C CA . ALA A 1 174 ? 7.125 4.691 -3.061 1.00 97.00 174 ALA A CA 1
ATOM 1462 C C . ALA A 1 174 ? 7.331 4.295 -1.588 1.00 97.00 174 ALA A C 1
ATOM 1464 O O . ALA A 1 174 ? 6.380 4.341 -0.807 1.00 97.00 174 ALA A O 1
ATOM 1465 N N . LEU A 1 175 ? 8.568 3.979 -1.185 1.00 97.00 175 LEU A N 1
ATOM 1466 C CA . LEU A 1 175 ? 8.906 3.712 0.216 1.00 97.00 175 LEU A CA 1
ATOM 1467 C C . LEU A 1 175 ? 8.588 4.921 1.109 1.00 97.00 175 LEU A C 1
ATOM 1469 O O . LEU A 1 175 ? 7.873 4.775 2.093 1.00 97.00 175 LEU A O 1
ATOM 1473 N N . LYS A 1 176 ? 9.010 6.127 0.710 1.00 96.94 176 LYS A N 1
ATOM 1474 C CA . LYS A 1 176 ? 8.729 7.365 1.465 1.00 96.94 176 LYS A CA 1
ATOM 1475 C C . LYS A 1 176 ? 7.232 7.664 1.584 1.00 96.94 176 LYS A C 1
ATOM 1477 O O . LYS A 1 176 ? 6.780 8.144 2.620 1.00 96.94 176 LYS A O 1
ATOM 1482 N N . ILE A 1 177 ? 6.459 7.391 0.530 1.00 95.31 177 ILE A N 1
ATOM 1483 C CA . ILE A 1 177 ? 4.994 7.524 0.562 1.00 95.31 177 ILE A CA 1
ATOM 1484 C C . ILE A 1 177 ? 4.408 6.557 1.594 1.00 95.31 177 ILE A C 1
ATOM 1486 O O . ILE A 1 177 ? 3.587 6.958 2.418 1.00 95.31 177 ILE A O 1
ATOM 1490 N N . ALA A 1 178 ? 4.846 5.299 1.572 1.00 96.06 178 ALA A N 1
ATOM 1491 C CA . ALA A 1 178 ? 4.374 4.291 2.508 1.00 96.06 178 ALA A CA 1
ATOM 1492 C C . ALA A 1 178 ? 4.746 4.617 3.959 1.00 96.06 178 ALA A C 1
ATOM 1494 O O . ALA A 1 178 ? 3.900 4.440 4.829 1.00 96.06 178 ALA A O 1
ATOM 1495 N N . ASP A 1 179 ? 5.940 5.152 4.222 1.00 95.69 179 ASP A N 1
ATOM 1496 C CA . ASP A 1 179 ? 6.335 5.602 5.563 1.00 95.69 179 ASP A CA 1
ATOM 1497 C C . ASP A 1 179 ? 5.371 6.674 6.099 1.00 95.69 179 ASP A C 1
ATOM 1499 O O . ASP A 1 179 ? 4.910 6.589 7.238 1.00 95.69 179 ASP A O 1
ATOM 1503 N N . GLY A 1 180 ? 4.984 7.640 5.256 1.00 96.69 180 GLY A N 1
ATOM 1504 C CA . GLY A 1 180 ? 3.974 8.644 5.605 1.00 96.69 180 GLY A CA 1
ATOM 1505 C C . GLY A 1 180 ? 2.586 8.044 5.865 1.00 96.69 180 GLY A C 1
ATOM 1506 O O . GLY A 1 180 ? 1.890 8.466 6.787 1.00 96.69 180 GLY A O 1
ATOM 1507 N N . ILE A 1 181 ? 2.186 7.027 5.094 1.00 96.19 181 ILE A N 1
ATOM 1508 C CA . ILE A 1 181 ? 0.935 6.290 5.329 1.00 96.19 181 ILE A CA 1
ATOM 1509 C C . ILE A 1 181 ? 0.984 5.568 6.679 1.00 96.19 181 ILE A C 1
ATOM 1511 O O . ILE A 1 181 ? 0.035 5.672 7.452 1.00 96.19 181 ILE A O 1
ATOM 1515 N N . ILE A 1 182 ? 2.079 4.866 6.984 1.00 96.00 182 ILE A N 1
ATOM 1516 C CA . ILE A 1 182 ? 2.255 4.159 8.257 1.00 96.00 182 ILE A CA 1
ATOM 1517 C C . ILE A 1 182 ? 2.208 5.132 9.436 1.00 96.00 182 ILE A C 1
ATOM 1519 O O . ILE A 1 182 ? 1.540 4.841 10.426 1.00 96.00 182 ILE A O 1
ATOM 1523 N N . GLU A 1 183 ? 2.837 6.304 9.326 1.00 96.44 183 GLU A N 1
ATOM 1524 C CA . GLU A 1 183 ? 2.741 7.334 10.364 1.00 96.44 183 GLU A CA 1
ATOM 1525 C C . GLU A 1 183 ? 1.286 7.756 10.601 1.00 96.44 183 GLU A C 1
ATOM 1527 O O . GLU A 1 183 ? 0.813 7.739 11.738 1.00 96.44 183 GLU A O 1
ATOM 1532 N N . ASN A 1 184 ? 0.543 8.054 9.532 1.00 97.44 184 ASN A N 1
ATOM 1533 C CA . ASN A 1 184 ? -0.868 8.431 9.632 1.00 97.44 184 ASN A CA 1
ATOM 1534 C C . ASN A 1 184 ? -1.723 7.328 10.268 1.00 97.44 184 ASN A C 1
ATOM 1536 O O . ASN A 1 184 ? -2.609 7.625 11.066 1.00 97.44 184 ASN A O 1
ATOM 1540 N N . VAL A 1 185 ? -1.444 6.059 9.955 1.00 96.88 185 VAL A N 1
ATOM 1541 C CA . VAL A 1 185 ? -2.112 4.908 10.577 1.00 96.88 185 VAL A CA 1
ATOM 1542 C C . VAL A 1 185 ? -1.847 4.875 12.079 1.00 96.88 185 VAL A C 1
ATOM 1544 O O . VAL A 1 185 ? -2.789 4.753 12.857 1.00 96.88 185 VAL A O 1
ATOM 1547 N N . VAL A 1 186 ? -0.590 5.029 12.508 1.00 97.62 186 VAL A N 1
ATOM 1548 C CA . VAL A 1 186 ? -0.242 5.035 13.938 1.00 97.62 186 VAL A CA 1
ATOM 1549 C C . VAL A 1 186 ? -0.949 6.181 14.666 1.00 97.62 186 VAL A C 1
ATOM 1551 O O . VAL A 1 186 ? -1.504 5.958 15.740 1.00 97.62 186 VAL A O 1
ATOM 1554 N N . GLN A 1 187 ? -0.992 7.380 14.078 1.00 98.06 187 GLN A N 1
ATOM 1555 C CA . GLN A 1 187 ? -1.695 8.525 14.669 1.00 98.06 187 GLN A CA 1
ATOM 1556 C C . GLN A 1 187 ? -3.215 8.318 14.731 1.00 98.06 187 GLN A C 1
ATOM 1558 O O . GLN A 1 187 ? -3.840 8.648 15.740 1.00 98.06 187 GLN A O 1
ATOM 1563 N N . ALA A 1 188 ? -3.815 7.726 13.695 1.00 97.62 188 ALA A N 1
ATOM 1564 C CA . ALA A 1 188 ? -5.237 7.394 13.689 1.00 97.62 188 ALA A CA 1
ATOM 1565 C C . ALA A 1 188 ? -5.581 6.364 14.777 1.00 97.62 188 ALA A C 1
ATOM 1567 O O . ALA A 1 188 ? -6.524 6.571 15.543 1.00 97.62 188 ALA A O 1
ATOM 1568 N N . CYS A 1 189 ? -4.774 5.304 14.909 1.00 97.81 189 CYS A N 1
ATOM 1569 C CA . CYS A 1 189 ? -4.904 4.330 15.992 1.00 97.81 189 CYS A CA 1
ATOM 1570 C C . CYS A 1 189 ? -4.757 4.999 17.363 1.00 97.81 189 CYS A C 1
ATOM 1572 O O . CYS A 1 189 ? -5.553 4.735 18.261 1.00 97.81 189 CYS A O 1
ATOM 1574 N N . ALA A 1 190 ? -3.775 5.894 17.521 1.00 98.12 190 ALA A N 1
ATOM 1575 C CA . ALA A 1 190 ? -3.553 6.615 18.768 1.00 98.12 190 ALA A CA 1
ATOM 1576 C C . ALA A 1 190 ? -4.781 7.439 19.174 1.00 98.12 190 ALA A C 1
ATOM 1578 O O . ALA A 1 190 ? -5.253 7.319 20.304 1.00 98.12 190 ALA A O 1
ATOM 1579 N N . GLY A 1 191 ? -5.323 8.229 18.242 1.00 97.62 191 GLY A N 1
ATOM 1580 C CA . GLY A 1 191 ? -6.511 9.045 18.476 1.00 97.62 191 GLY A CA 1
ATOM 1581 C C . GLY A 1 191 ? -7.738 8.203 18.824 1.00 97.62 191 GLY A C 1
ATOM 1582 O O . GLY A 1 191 ? -8.414 8.487 19.812 1.00 97.62 191 GLY A O 1
ATOM 1583 N N . HIS A 1 192 ? -7.988 7.138 18.059 1.00 97.00 192 HIS A N 1
ATOM 1584 C CA . HIS A 1 192 ? -9.135 6.257 18.269 1.00 97.00 192 HIS A CA 1
ATOM 1585 C C . HIS A 1 192 ? -9.071 5.530 19.620 1.00 97.00 192 HIS A C 1
ATOM 1587 O O . HIS A 1 192 ? -10.002 5.632 20.418 1.00 97.00 192 HIS A O 1
ATOM 1593 N N . ILE A 1 193 ? -7.953 4.858 19.921 1.00 97.50 193 ILE A N 1
ATOM 1594 C CA . ILE A 1 193 ? -7.785 4.097 21.169 1.00 97.50 193 ILE A CA 1
ATOM 1595 C C . ILE A 1 193 ? -7.820 5.038 22.377 1.00 97.50 193 ILE A C 1
ATOM 1597 O O . ILE A 1 193 ? -8.472 4.732 23.377 1.00 97.50 193 ILE A O 1
ATOM 1601 N N . SER A 1 194 ? -7.154 6.195 22.287 1.00 97.38 194 SER A N 1
ATOM 1602 C CA . SER A 1 194 ? -7.166 7.199 23.353 1.00 97.38 194 SER A CA 1
ATOM 1603 C C . SER A 1 194 ? -8.588 7.663 23.654 1.00 97.38 194 SER A C 1
ATOM 1605 O O . SER A 1 194 ? -9.012 7.601 24.808 1.00 97.38 194 SER A O 1
ATOM 1607 N N . TYR A 1 195 ? -9.336 8.080 22.628 1.00 97.06 195 TYR A N 1
ATOM 1608 C CA . TYR A 1 195 ? -10.697 8.579 22.802 1.00 97.06 195 TYR A CA 1
ATOM 1609 C C . TYR A 1 195 ? -11.642 7.499 23.330 1.00 97.06 195 TYR A C 1
ATOM 1611 O O . TYR A 1 195 ? -12.336 7.721 24.316 1.00 97.06 195 TYR A O 1
ATOM 1619 N N . GLU A 1 196 ? -11.658 6.311 22.723 1.00 96.50 196 GLU A N 1
ATOM 1620 C CA . GLU A 1 196 ? -12.619 5.284 23.122 1.00 96.50 196 GLU A CA 1
ATOM 1621 C C . GLU A 1 196 ? -12.364 4.723 24.524 1.00 96.50 196 GLU A C 1
ATOM 1623 O O . GLU A 1 196 ? -13.317 4.332 25.201 1.00 96.50 196 GLU A O 1
ATOM 1628 N N . ARG A 1 197 ? -11.102 4.675 24.976 1.00 95.94 197 ARG A N 1
ATOM 1629 C CA . ARG A 1 197 ? -10.725 3.862 26.147 1.00 95.94 197 ARG A CA 1
ATOM 1630 C C . ARG A 1 197 ? -10.168 4.639 27.330 1.00 95.94 197 ARG A C 1
ATOM 1632 O O . ARG A 1 197 ? -10.365 4.220 28.472 1.00 95.94 197 ARG A O 1
ATOM 1639 N N . ILE A 1 198 ? -9.486 5.756 27.081 1.00 95.62 198 ILE A N 1
ATOM 1640 C CA . ILE A 1 198 ? -8.704 6.472 28.101 1.00 95.62 198 ILE A CA 1
ATOM 1641 C C . ILE A 1 198 ? -9.315 7.840 28.415 1.00 95.62 198 ILE A C 1
ATOM 1643 O O . ILE A 1 198 ? -9.435 8.192 29.590 1.00 95.62 198 ILE A O 1
ATOM 1647 N N . ASP A 1 199 ? -9.706 8.606 27.393 1.00 95.88 199 ASP A N 1
ATOM 1648 C CA . ASP A 1 199 ? -10.194 9.977 27.551 1.00 95.88 199 ASP A CA 1
ATOM 1649 C C . ASP A 1 199 ? -11.452 10.027 28.446 1.00 95.88 199 ASP A C 1
ATOM 1651 O O . ASP A 1 199 ? -12.430 9.316 28.184 1.00 95.88 199 ASP A O 1
ATOM 1655 N N . PRO A 1 200 ? -11.479 10.872 29.497 1.00 95.00 200 PRO A N 1
ATOM 1656 C CA . PRO A 1 200 ? -12.662 11.059 30.338 1.00 95.00 200 PRO A CA 1
ATOM 1657 C C . PRO A 1 200 ? -13.919 11.524 29.589 1.00 95.00 200 PRO A C 1
ATOM 1659 O O . PRO A 1 200 ? -15.024 11.299 30.082 1.00 95.00 200 PRO A O 1
ATOM 1662 N N . SER A 1 201 ? -13.748 12.177 28.438 1.00 96.38 201 SER A N 1
ATOM 1663 C CA . SER A 1 201 ? -14.810 12.693 27.562 1.00 96.38 201 SER A CA 1
ATOM 1664 C C . SER A 1 201 ? -15.297 11.657 26.544 1.00 96.38 201 SER A C 1
ATOM 1666 O O . SER A 1 201 ? -16.245 11.922 25.804 1.00 96.38 201 SER A O 1
ATOM 1668 N N . GLY A 1 202 ? -14.629 10.505 26.467 1.00 94.75 202 GLY A N 1
ATOM 1669 C CA . GLY A 1 202 ? -14.993 9.396 25.600 1.00 94.75 202 GLY A CA 1
ATOM 1670 C C . GLY A 1 202 ? -15.905 8.366 26.276 1.00 94.75 202 GLY A C 1
ATOM 1671 O O . GLY A 1 202 ? -16.271 8.504 27.447 1.00 94.75 202 GLY A O 1
ATOM 1672 N N . PRO A 1 203 ? -16.273 7.295 25.554 1.00 94.81 203 PRO A N 1
ATOM 1673 C CA . PRO A 1 203 ? -17.172 6.258 26.060 1.00 94.81 203 PRO A CA 1
ATOM 1674 C C . PRO A 1 203 ?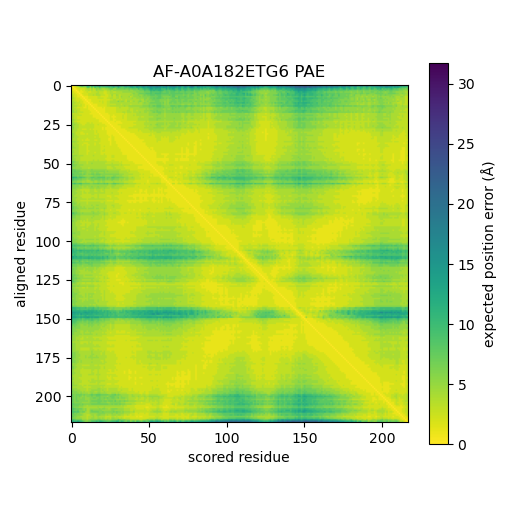 -16.545 5.376 27.156 1.00 94.81 203 PRO A C 1
ATOM 1676 O O . PRO A 1 203 ? -17.280 4.742 27.912 1.00 94.81 203 PRO A O 1
ATOM 1679 N N . ARG A 1 204 ? -15.209 5.364 27.289 1.00 93.94 204 ARG A N 1
ATOM 1680 C CA . ARG A 1 204 ? -14.445 4.572 28.275 1.00 93.94 204 ARG A CA 1
ATOM 1681 C C . ARG A 1 204 ? -14.718 3.067 28.179 1.00 93.94 204 ARG A C 1
ATOM 1683 O O . ARG A 1 204 ? -14.891 2.387 29.192 1.00 93.94 204 ARG A O 1
ATOM 1690 N N . LEU A 1 205 ? -14.701 2.548 26.952 1.00 94.31 205 LEU A N 1
ATOM 1691 C CA . LEU A 1 205 ? -14.763 1.121 26.627 1.00 94.31 205 LEU A CA 1
ATOM 1692 C C . LEU A 1 205 ? -13.410 0.461 26.934 1.00 94.31 205 LEU A C 1
ATOM 1694 O O . LEU A 1 205 ? -12.621 0.165 26.041 1.00 94.31 205 LEU A O 1
ATOM 1698 N N . ARG A 1 206 ? -13.099 0.319 28.225 1.00 92.81 206 ARG A N 1
ATOM 1699 C CA . ARG A 1 206 ? -11.774 -0.124 28.687 1.00 92.81 206 ARG A CA 1
ATOM 1700 C C . ARG A 1 206 ? -11.456 -1.554 28.277 1.00 92.81 206 ARG A C 1
ATOM 1702 O O . ARG A 1 206 ? -10.323 -1.841 27.919 1.00 92.81 206 ARG A O 1
ATOM 1709 N N . GLU A 1 207 ? -12.435 -2.444 28.354 1.00 95.81 207 GLU A N 1
ATOM 1710 C CA . GLU A 1 207 ? -12.247 -3.856 28.041 1.00 95.81 207 GLU A CA 1
ATOM 1711 C C . GLU A 1 207 ? -12.460 -4.123 26.546 1.00 95.81 207 GLU A C 1
ATOM 1713 O O . GLU A 1 207 ? -13.430 -3.659 25.949 1.00 95.81 207 GLU A O 1
ATOM 1718 N N . LEU A 1 208 ? -11.539 -4.875 25.944 1.00 95.25 208 LEU A N 1
ATOM 1719 C CA . LEU A 1 208 ? -11.647 -5.397 24.591 1.00 95.25 208 LEU A CA 1
ATOM 1720 C C . LEU A 1 208 ? -12.583 -6.607 24.583 1.00 95.25 208 LEU A C 1
ATOM 1722 O O . LEU A 1 208 ? -12.308 -7.614 25.235 1.00 95.25 208 LEU A O 1
ATOM 1726 N N . THR A 1 209 ? -13.658 -6.518 23.805 1.00 92.56 209 THR A N 1
ATOM 1727 C CA . THR A 1 209 ? -14.651 -7.589 23.638 1.00 92.56 209 THR A CA 1
ATOM 1728 C C . THR A 1 209 ? -14.841 -7.930 22.160 1.00 92.56 209 THR A C 1
ATOM 1730 O O . THR A 1 209 ? -14.232 -7.311 21.288 1.00 92.56 209 THR A O 1
ATOM 1733 N N . GLU A 1 210 ? -15.691 -8.916 21.866 1.00 87.69 210 GLU A N 1
ATOM 1734 C CA . GLU A 1 210 ? -16.068 -9.251 20.486 1.00 87.69 210 GLU A CA 1
ATOM 1735 C C . GLU A 1 210 ? -16.776 -8.080 19.781 1.00 87.69 210 GLU A C 1
ATOM 1737 O O . GLU A 1 210 ? -16.472 -7.782 18.627 1.00 87.69 210 GLU A O 1
ATOM 1742 N N . ASP A 1 211 ? -17.649 -7.367 20.499 1.00 88.38 211 ASP A N 1
ATOM 1743 C CA . ASP A 1 211 ? -18.378 -6.202 19.981 1.00 88.38 211 ASP A CA 1
ATOM 1744 C C . ASP A 1 211 ? -17.530 -4.916 19.986 1.00 88.38 211 ASP A C 1
ATOM 1746 O O . ASP A 1 211 ? -17.768 -3.995 19.200 1.00 88.38 211 ASP A O 1
ATOM 1750 N N . HIS A 1 212 ? -16.530 -4.842 20.872 1.00 92.06 212 HIS A N 1
ATOM 1751 C CA . HIS A 1 212 ? -15.675 -3.673 21.083 1.00 92.06 212 HIS A CA 1
ATOM 1752 C C . HIS A 1 212 ? -14.191 -4.055 21.023 1.00 92.06 212 HIS A C 1
ATOM 1754 O O . HIS A 1 212 ? -13.450 -3.971 22.009 1.00 92.06 212 HIS A O 1
ATOM 1760 N N . GLY A 1 213 ? -13.753 -4.468 19.832 1.00 94.56 213 GLY A N 1
ATOM 1761 C CA . GLY A 1 213 ? -12.348 -4.737 19.525 1.00 94.56 213 GLY A CA 1
ATOM 1762 C C . G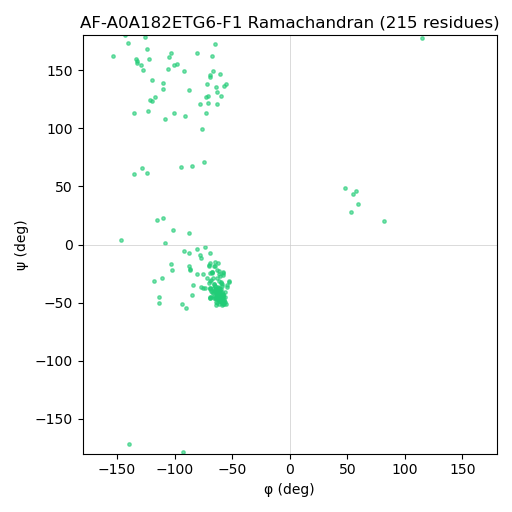LY A 1 213 ? -11.468 -3.484 19.602 1.00 94.56 213 GLY A C 1
ATOM 1763 O O . GLY A 1 213 ? -11.961 -2.372 19.769 1.00 94.56 213 GLY A O 1
ATOM 1764 N N . LEU A 1 214 ? -10.146 -3.657 19.479 1.00 95.06 214 LEU A N 1
ATOM 1765 C CA . LEU A 1 214 ? -9.159 -2.576 19.656 1.00 95.06 214 LEU A CA 1
ATOM 1766 C C . LEU A 1 214 ? -9.426 -1.347 18.769 1.00 95.06 214 LEU A C 1
ATOM 1768 O O . LEU A 1 214 ? -9.183 -0.223 19.203 1.00 95.06 214 LEU A O 1
ATOM 1772 N N . LEU A 1 215 ? -9.907 -1.585 17.549 1.00 93.94 215 LEU A N 1
ATOM 1773 C CA . LEU A 1 215 ? -10.369 -0.586 16.590 1.00 93.94 215 LEU A CA 1
ATOM 1774 C C . LEU A 1 215 ? -11.713 -1.044 16.003 1.00 93.94 215 LEU A C 1
ATOM 1776 O O . LEU A 1 215 ? -12.016 -2.241 16.015 1.00 93.94 215 LEU A O 1
ATOM 1780 N N . THR A 1 216 ? -12.486 -0.113 15.443 1.00 87.56 216 THR A N 1
ATOM 1781 C CA . THR A 1 216 ? -13.742 -0.414 14.733 1.00 87.56 216 THR A CA 1
ATOM 1782 C C . THR A 1 216 ? -13.525 -1.339 13.521 1.00 87.56 216 THR A C 1
ATOM 1784 O O . THR A 1 216 ? -12.485 -1.266 12.864 1.00 87.56 216 THR A O 1
ATOM 1787 N N . GLN A 1 217 ? -14.510 -2.202 13.234 1.00 77.31 217 GLN A N 1
ATOM 1788 C CA . GLN A 1 217 ? -14.512 -3.220 12.169 1.00 77.31 217 GLN A CA 1
ATOM 1789 C C . GLN A 1 217 ? -15.809 -3.199 11.356 1.00 77.31 217 GLN A C 1
ATOM 1791 O O . GLN A 1 217 ? -16.893 -3.091 11.978 1.00 77.31 217 GLN A O 1
#

Organism: Onchocerca ochengi (NCBI:txid42157)

InterPro domains:
  IPR010401 Glycogen debranching enzyme [PTHR10569] (1-216)
  IPR017853 Glycoside hydrolase superfamily [SSF51445] (1-143)
  IPR032792 Glycogen debranching enzyme, glucanotransferase domain [PF14701] (1-216)

Nearest PDB structures (foldseek):
  7eku-assembly1_A  TM=7.288E-01  e=4.587E-07  Nakaseomyces glabratus CBS 138
  7ejt-assembly2_B  TM=7.412E-01  e=7.840E-06  Nakaseomyces glabratus CBS 138

Mean predicted aligned error: 4.03 Å